Protein AF-0000000084337211 (afdb_homodimer)

Secondary structure (DSSP, 8-state):
--HHHHHTTTTGGGTT-HHHHHHHHHHHHHHHHHHTTGGGTTHHHHHHHHIIIIIIIS-EE--TT-EE-SS-EE-S-TTEEE-TT-EE-SS-EE-SS-EEEPPBPTTS-BPPPPEE-SS-EE-SS-EEESS-EE-SS-EE-TT-EE-S-B-SSEEEETTTTEEEE-SSS-GGG-/--HHHHHTTTTGGGTT-HHHHHHHHHHHHHHHHHHTT-THHHHHHHHHHHIIIIIIIS-EE--TT-EE-SS-EESS-TTEEE-TT-EE-SS-EE-TT-EEEPPBPTTS-BPPPPEE-SS-EE-SS-EEESS-EE-SS-EE-TT-EE-S-B-SSEEEEETTEEEEE-SSS-GGG-

pLDDT: mean 92.24, std 10.93, range [41.88, 98.88]

Radius of gyration: 21.22 Å; Cα contacts (8 Å, |Δi|>4): 874; chains: 2; bounding box: 49×66×52 Å

Foldseek 3Di:
DDPVCQLCQQVVLAPPPPPQNVLSSLLSVLLVCVVVVVLPPVNPVSQVVNCCCCCPVLVAADHSNAAEEGREAEESRHCHHEDRQEHYYYNEYDYHLEEWFWDADPVRHTAGTEYEEECEYAEANEYHYHDEYEYYCEYEYHNEYEDYYEDHQWYWDDVPTDTDHHPVDDVVVD/DDPVCQLCQQVVLAPPPPPQNVLSSLLSVLLVCVVVVPCPPVNPVSQVVNCCCCCPVLVAADHSNAAEEGREAEESRHCHHADRQEHYYYNEYDYHLEAWFWDQDPVRDTAGTEYEYECEYAEANEYHYHDEYEYYCEYEYHNEYEDYYEDHQWYWDDVPTDTDHHPVDDVVVD

InterPro domains:
  IPR005881 Serine O-acetyltransferase [PIRSF000441] (19-163)
  IPR011004 Trimeric LpxA-like superfamily [SSF51161] (29-161)
  IPR045304 Serine acetyltransferase, LbH domain [cd03354] (58-160)

Nearest PDB structures (foldseek):
  4n6b-assembly1_E  TM=8.113E-01  e=3.422E-10  Glycine max
  6wye-assembly1_E-4  TM=8.113E-01  e=4.978E-09  Neisseria gonorrhoeae
  6wye-assembly2_B-5  TM=8.104E-01  e=6.251E-09  Neisseria gonorrhoeae
  1ssq-assembly1_A  TM=8.164E-01  e=9.314E-09  Haemophilus influenzae
  8vr6-assembly1_A  TM=5.553E-01  e=2.684E-07  Psychrobacter cryohalolentis K5

Solvent-accessible surface area (backbone atoms only — not comparable to full-atom values): 16621 Å² total; per-residue (Å²): 127,55,70,69,55,54,36,49,46,32,44,74,70,26,66,95,34,66,67,38,37,52,49,49,34,52,39,35,49,36,25,55,28,56,70,64,62,63,18,74,70,70,27,49,62,53,44,50,50,45,45,49,48,38,36,63,43,45,32,26,40,68,50,45,70,37,48,66,38,56,34,45,28,52,45,92,26,23,55,19,39,44,43,58,71,30,36,37,33,34,47,25,35,45,27,25,41,19,40,39,25,54,34,79,41,95,86,70,46,68,45,55,38,27,38,38,36,34,42,26,41,40,31,38,46,21,36,38,42,15,72,22,44,36,35,38,45,21,39,35,39,57,51,14,34,36,69,59,69,37,64,57,45,18,32,29,41,23,68,70,42,42,76,39,73,41,80,80,54,65,64,84,76,103,129,55,70,69,57,54,36,49,46,31,44,74,72,27,65,95,34,66,69,41,37,53,51,49,34,53,39,35,49,36,25,54,30,58,70,61,62,66,21,62,73,73,30,46,61,52,45,50,50,45,46,48,49,38,34,40,61,52,29,25,36,69,47,42,71,36,49,66,38,56,35,46,28,52,48,93,30,43,36,19,39,44,41,58,71,29,38,37,33,32,47,25,36,44,26,27,39,18,40,38,25,55,32,80,39,86,86,71,46,66,46,53,37,27,38,36,35,34,43,26,41,42,31,37,44,21,35,38,43,15,73,23,42,37,33,38,45,22,39,35,38,60,51,13,29,37,70,57,70,36,63,57,44,17,31,29,41,41,50,68,41,43,76,40,72,41,82,88,52,64,69,85,76,104

Structure (mmCIF, N/CA/C/O backbone):
data_AF-0000000084337211-model_v1
#
loop_
_entity.id
_entity.type
_entity.pdbx_description
1 polymer 'Serine acetyltransferase'
#
loop_
_atom_site.group_PDB
_atom_site.id
_atom_site.type_symbol
_atom_site.label_atom_id
_atom_site.label_alt_id
_atom_site.label_comp_id
_atom_site.label_asym_id
_atom_site.label_entity_id
_atom_site.label_seq_id
_atom_site.pdbx_PDB_ins_code
_atom_site.Cartn_x
_atom_site.Cartn_y
_atom_site.Cartn_z
_atom_site.occupancy
_atom_site.B_iso_or_equiv
_atom_site.auth_seq_id
_atom_site.auth_comp_id
_atom_site.auth_asym_id
_atom_site.auth_atom_id
_atom_site.pdbx_PDB_model_num
ATOM 1 N N . MET A 1 1 ? -6.301 -32.094 2.93 1 77.56 1 MET A N 1
ATOM 2 C CA . MET A 1 1 ? -6.852 -30.891 3.527 1 77.56 1 MET A CA 1
ATOM 3 C C . MET A 1 1 ? -8.352 -30.781 3.252 1 77.56 1 MET A C 1
ATOM 5 O O . MET A 1 1 ? -8.789 -30.953 2.115 1 77.56 1 MET A O 1
ATOM 9 N N . ASN A 1 2 ? -9.109 -30.844 4.293 1 87.75 2 ASN A N 1
ATOM 10 C CA . ASN A 1 2 ? -10.555 -30.688 4.137 1 87.75 2 ASN A CA 1
ATOM 11 C C . ASN A 1 2 ? -10.914 -29.328 3.562 1 87.75 2 ASN A C 1
ATOM 13 O O . ASN A 1 2 ? -10.078 -28.422 3.52 1 87.75 2 ASN A O 1
ATOM 17 N N . PHE A 1 3 ? -12.047 -29.344 2.914 1 87.94 3 PHE A N 1
ATOM 18 C CA . PHE A 1 3 ? -12.516 -28.141 2.234 1 87.94 3 PHE A CA 1
ATOM 19 C C . PHE A 1 3 ? -12.438 -26.938 3.156 1 87.94 3 PHE A C 1
ATOM 21 O O . PHE A 1 3 ? -11.898 -25.891 2.777 1 87.94 3 PHE A O 1
ATOM 28 N N . PHE A 1 4 ? -12.992 -27.062 4.367 1 90.94 4 PHE A N 1
ATOM 29 C CA . PHE A 1 4 ? -13.047 -25.938 5.309 1 90.94 4 PHE A CA 1
ATOM 30 C C . PHE A 1 4 ? -11.641 -25.516 5.715 1 90.94 4 PHE A C 1
ATOM 32 O O . PHE A 1 4 ? -11.359 -24.312 5.824 1 90.94 4 PHE A O 1
ATOM 39 N N . GLU A 1 5 ? -10.781 -26.469 5.953 1 93.19 5 GLU A N 1
ATOM 40 C CA . GLU A 1 5 ? -9.391 -26.156 6.266 1 93.19 5 GLU A CA 1
ATOM 41 C C . GLU A 1 5 ? -8.711 -25.438 5.113 1 93.19 5 GLU A C 1
ATOM 43 O O . GLU A 1 5 ? -7.902 -24.531 5.332 1 93.19 5 GLU A O 1
ATOM 48 N N . PHE A 1 6 ? -9.102 -25.828 4.008 1 93.38 6 PHE A N 1
ATOM 49 C CA . PHE A 1 6 ? -8.5 -25.234 2.818 1 93.38 6 PHE A CA 1
ATOM 50 C C . PHE A 1 6 ? -8.922 -23.766 2.676 1 93.38 6 PHE A C 1
ATOM 52 O O . PHE A 1 6 ? -8.078 -22.891 2.459 1 93.38 6 PHE A O 1
ATOM 59 N N . ILE A 1 7 ? -10.172 -23.453 2.812 1 94.12 7 ILE A N 1
ATOM 60 C CA . ILE A 1 7 ? -10.664 -22.109 2.525 1 94.12 7 ILE A CA 1
ATOM 61 C C . ILE A 1 7 ? -10.281 -21.172 3.664 1 94.12 7 ILE A C 1
ATOM 63 O O . ILE A 1 7 ? -10.172 -19.953 3.463 1 94.12 7 ILE A O 1
ATOM 67 N N . PHE A 1 8 ? -9.977 -21.625 4.867 1 96.38 8 PHE A N 1
ATOM 68 C CA . PHE A 1 8 ? -9.664 -20.781 6.008 1 96.38 8 PHE A CA 1
ATOM 69 C C . PHE A 1 8 ? -8.172 -20.828 6.328 1 96.38 8 PHE A C 1
ATOM 71 O O . PHE A 1 8 ? -7.746 -20.359 7.383 1 96.38 8 PHE A O 1
ATOM 78 N N . GLN A 1 9 ? -7.449 -21.312 5.449 1 97.19 9 GLN A N 1
ATOM 79 C CA . GLN A 1 9 ? -6.039 -21.578 5.711 1 97.19 9 GLN A CA 1
ATOM 80 C C . GLN A 1 9 ? -5.266 -20.281 5.93 1 97.19 9 GLN A C 1
ATOM 82 O O . GLN A 1 9 ? -4.172 -20.297 6.496 1 97.19 9 GLN A O 1
ATOM 87 N N . ASP A 1 10 ? -5.773 -19.156 5.488 1 97.88 10 ASP A N 1
ATOM 88 C CA . ASP A 1 10 ? -5.082 -17.891 5.625 1 97.88 10 ASP A CA 1
ATOM 89 C C . ASP A 1 10 ? -5.688 -17.047 6.75 1 97.88 10 ASP A C 1
ATOM 91 O O . ASP A 1 10 ? -5.234 -15.938 7.02 1 97.88 10 ASP A O 1
ATOM 95 N N . TRP A 1 11 ? -6.648 -17.484 7.492 1 97 11 TRP A N 1
ATOM 96 C CA . TRP A 1 11 ? -7.48 -16.734 8.422 1 97 11 TRP A CA 1
ATOM 97 C C . TRP A 1 11 ? -6.668 -16.266 9.625 1 97 11 TRP A C 1
ATOM 99 O O . TRP A 1 11 ? -6.73 -15.094 10.008 1 97 11 TRP A O 1
ATOM 109 N N . HIS A 1 12 ? -5.883 -17.141 10.133 1 96.81 12 HIS A N 1
ATOM 110 C CA . HIS A 1 12 ? -5.191 -16.844 11.391 1 96.81 12 HIS A CA 1
ATOM 111 C C . HIS A 1 12 ? -4.098 -15.805 11.188 1 96.81 12 HIS A C 1
ATOM 113 O O . HIS A 1 12 ? -3.902 -14.93 12.039 1 96.81 12 HIS A O 1
ATOM 119 N N . VAL A 1 13 ? -3.434 -15.828 10.086 1 96.25 13 VAL A N 1
ATOM 120 C CA . VAL A 1 13 ? -2.305 -14.938 9.852 1 96.25 13 VAL A CA 1
ATOM 121 C C . VAL A 1 13 ? -2.811 -13.539 9.523 1 96.25 13 VAL A C 1
ATOM 123 O O . VAL A 1 13 ? -2.043 -12.57 9.539 1 96.25 13 VAL A O 1
ATOM 126 N N . ASN A 1 14 ? -4.07 -13.367 9.227 1 97.19 14 ASN A N 1
ATOM 127 C CA . ASN A 1 14 ? -4.664 -12.07 8.914 1 97.19 14 ASN A CA 1
ATOM 128 C C . ASN A 1 14 ? -5.562 -11.578 10.039 1 97.19 14 ASN A C 1
ATOM 130 O O . ASN A 1 14 ? -6.516 -10.828 9.797 1 97.19 14 ASN A O 1
ATOM 134 N N . LYS A 1 15 ? -5.27 -11.984 11.188 1 95.06 15 LYS A N 1
ATOM 135 C CA . LYS A 1 15 ? -6.039 -11.531 12.344 1 95.06 15 LYS A CA 1
ATOM 136 C C . LYS A 1 15 ? -6.027 -10.008 12.445 1 95.06 15 LYS A C 1
ATOM 138 O O . LYS A 1 15 ? -4.973 -9.383 12.312 1 95.06 15 LYS A O 1
ATOM 143 N N . GLY A 1 16 ? -7.25 -9.414 12.672 1 92.12 16 GLY A N 1
ATOM 144 C CA . GLY A 1 16 ? -7.375 -7.969 12.789 1 92.12 16 GLY A CA 1
ATOM 145 C C . GLY A 1 16 ? -7.535 -7.27 11.453 1 92.12 16 GLY A C 1
ATOM 146 O O . GLY A 1 16 ? -7.664 -6.047 11.398 1 92.12 16 GLY A O 1
ATOM 147 N N . ASN A 1 17 ? -7.434 -7.945 10.453 1 92.75 17 ASN A N 1
ATOM 148 C CA . ASN A 1 17 ? -7.562 -7.453 9.086 1 92.75 17 ASN A CA 1
ATOM 149 C C . ASN A 1 17 ? -8.789 -8.031 8.391 1 92.75 17 ASN A C 1
ATOM 151 O O . ASN A 1 17 ? -8.68 -9.008 7.637 1 92.75 17 ASN A O 1
ATOM 155 N N . ALA A 1 18 ? -9.93 -7.426 8.602 1 92 18 ALA A N 1
ATOM 156 C CA . ALA A 1 18 ? -11.195 -7.953 8.094 1 92 18 ALA A CA 1
ATOM 157 C C . ALA A 1 18 ? -11.203 -7.98 6.566 1 92 18 ALA A C 1
ATOM 159 O O . ALA A 1 18 ? -11.641 -8.961 5.957 1 92 18 ALA A O 1
ATOM 160 N N . LYS A 1 19 ? -10.766 -6.93 6.008 1 92.75 19 LYS A N 1
ATOM 161 C CA . LYS A 1 19 ? -10.742 -6.859 4.551 1 92.75 19 LYS A CA 1
ATOM 162 C C . LYS A 1 19 ? -9.883 -7.973 3.959 1 92.75 19 LYS A C 1
ATOM 164 O O . LYS A 1 19 ? -10.305 -8.656 3.025 1 92.75 19 LYS A O 1
ATOM 169 N N . GLY A 1 20 ? -8.594 -8.148 4.445 1 95.12 20 GLY A N 1
ATOM 170 C CA . GLY A 1 20 ? -7.711 -9.211 3.984 1 95.12 20 GLY A CA 1
ATOM 171 C C . GLY A 1 20 ? -8.312 -10.594 4.145 1 95.12 20 GLY A C 1
ATOM 172 O O . GLY A 1 20 ? -8.172 -11.445 3.258 1 95.12 20 GLY A O 1
ATOM 173 N N . ARG A 1 21 ? -9 -10.828 5.234 1 96.12 21 ARG A N 1
ATOM 174 C CA . ARG A 1 21 ? -9.641 -12.117 5.488 1 96.12 21 ARG A CA 1
ATOM 175 C C . ARG A 1 21 ? -10.719 -12.406 4.453 1 96.12 21 ARG A C 1
ATOM 177 O O . ARG A 1 21 ? -10.805 -13.516 3.926 1 96.12 21 ARG A O 1
ATOM 184 N N . ILE A 1 22 ? -11.523 -11.422 4.191 1 95.88 22 ILE A N 1
ATOM 185 C CA . ILE A 1 22 ? -12.633 -11.578 3.262 1 95.88 22 ILE A CA 1
ATOM 186 C C . ILE A 1 22 ? -12.094 -11.859 1.859 1 95.88 22 ILE A C 1
ATOM 188 O O . ILE A 1 22 ? -12.539 -12.797 1.192 1 95.88 22 ILE A O 1
ATOM 192 N N . ILE A 1 23 ? -11.133 -11.094 1.427 1 96.56 23 ILE A N 1
ATOM 193 C CA . ILE A 1 23 ? -10.555 -11.242 0.095 1 96.56 23 ILE A CA 1
ATOM 194 C C . ILE A 1 23 ? -9.953 -12.633 -0.056 1 96.56 23 ILE A C 1
ATOM 196 O O . ILE A 1 23 ? -10.195 -13.32 -1.052 1 96.56 23 ILE A O 1
ATOM 200 N N . LEU A 1 24 ? -9.203 -13.078 0.935 1 98 24 LEU A N 1
ATOM 201 C CA . LEU A 1 24 ? -8.477 -14.336 0.806 1 98 24 LEU A CA 1
ATOM 202 C C . LEU A 1 24 ? -9.414 -15.523 0.958 1 98 24 LEU A C 1
ATOM 204 O O . LEU A 1 24 ? -9.188 -16.578 0.366 1 98 24 LEU A O 1
ATOM 208 N N . LEU A 1 25 ? -10.5 -15.344 1.738 1 96.62 25 LEU A N 1
ATOM 209 C CA . LEU A 1 25 ? -11.523 -16.375 1.807 1 96.62 25 LEU A CA 1
ATOM 210 C C . LEU A 1 25 ? -12.172 -16.594 0.441 1 96.62 25 LEU A C 1
ATOM 212 O O . LEU A 1 25 ? -12.312 -17.734 -0.008 1 96.62 25 LEU A O 1
ATOM 216 N N . PHE A 1 26 ? -12.523 -15.516 -0.186 1 95.56 26 PHE A N 1
ATOM 217 C CA . PHE A 1 26 ? -13.141 -15.602 -1.504 1 95.56 26 PHE A CA 1
ATOM 218 C C . PHE A 1 26 ? -12.156 -16.141 -2.531 1 95.56 26 PHE A C 1
ATOM 220 O O . PHE A 1 26 ? -12.531 -16.906 -3.424 1 95.56 26 PHE A O 1
ATOM 227 N N . PHE A 1 27 ? -10.93 -15.812 -2.426 1 96.44 27 PHE A N 1
ATOM 228 C CA . PHE A 1 27 ? -9.898 -16.312 -3.328 1 96.44 27 PHE A CA 1
ATOM 229 C C . PHE A 1 27 ? -9.758 -17.828 -3.199 1 96.44 27 PHE A C 1
ATOM 231 O O . PHE A 1 27 ? -9.766 -18.547 -4.203 1 96.44 27 PHE A O 1
ATOM 238 N N . ARG A 1 28 ? -9.609 -18.297 -1.985 1 96.12 28 ARG A N 1
ATOM 239 C CA . ARG A 1 28 ? -9.391 -19.719 -1.771 1 96.12 28 ARG A CA 1
ATOM 240 C C . ARG A 1 28 ? -10.586 -20.531 -2.244 1 96.12 28 ARG A C 1
ATOM 242 O O . ARG A 1 28 ? -10.43 -21.641 -2.758 1 96.12 28 ARG A O 1
ATOM 249 N N . MET A 1 29 ? -11.781 -20.031 -2.02 1 93.06 29 MET A N 1
ATOM 250 C CA . MET A 1 29 ? -12.977 -20.703 -2.525 1 93.06 29 MET A CA 1
ATOM 251 C C . MET A 1 29 ? -12.945 -20.797 -4.047 1 93.06 29 MET A C 1
ATOM 253 O O . MET A 1 29 ? -13.211 -21.859 -4.617 1 93.06 29 MET A O 1
ATOM 257 N N . ALA A 1 30 ? -12.594 -19.719 -4.66 1 92.06 30 ALA A N 1
ATOM 258 C CA . ALA A 1 30 ? -12.516 -19.688 -6.117 1 92.06 30 ALA A CA 1
ATOM 259 C C . ALA A 1 30 ? -11.406 -20.609 -6.621 1 92.06 30 ALA A C 1
ATOM 261 O O . ALA A 1 30 ? -11.57 -21.297 -7.633 1 92.06 30 ALA A O 1
ATOM 262 N N . ASN A 1 31 ? -10.297 -20.547 -5.938 1 92.12 31 ASN A N 1
ATOM 263 C CA . ASN A 1 31 ? -9.156 -21.375 -6.285 1 92.12 31 ASN A CA 1
ATOM 264 C C . ASN A 1 31 ? -9.5 -22.859 -6.172 1 92.12 31 ASN A C 1
ATOM 266 O O . ASN A 1 31 ? -9.102 -23.656 -7.023 1 92.12 31 ASN A O 1
ATOM 270 N N . PHE A 1 32 ? -10.148 -23.203 -5.129 1 89.69 32 PHE A N 1
ATOM 271 C CA . PHE A 1 32 ? -10.594 -24.578 -4.914 1 89.69 32 PHE A CA 1
ATOM 272 C C . PHE A 1 32 ? -11.453 -25.062 -6.074 1 89.69 32 PHE A C 1
ATOM 274 O O . PHE A 1 32 ? -11.266 -26.172 -6.586 1 89.69 32 PHE A O 1
ATOM 281 N N . CYS A 1 33 ? -12.391 -2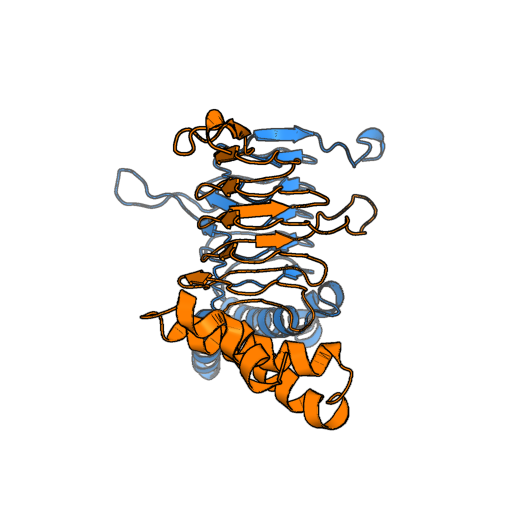4.25 -6.508 1 85.5 33 CYS A N 1
ATOM 282 C CA . CYS A 1 33 ? -13.32 -24.594 -7.578 1 85.5 33 CYS A CA 1
ATOM 283 C C . CYS A 1 33 ? -12.594 -24.703 -8.914 1 85.5 33 CYS A C 1
ATOM 285 O O . CYS A 1 33 ? -12.859 -25.625 -9.695 1 85.5 33 CYS A O 1
ATOM 287 N N . SER A 1 34 ? -11.703 -23.766 -9.125 1 84.25 34 SER A N 1
ATOM 288 C CA . SER A 1 34 ? -11.039 -23.672 -10.422 1 84.25 34 SER A CA 1
ATOM 289 C C . SER A 1 34 ? -10.039 -24.812 -10.609 1 84.25 34 SER A C 1
ATOM 291 O O . SER A 1 34 ? -9.906 -25.344 -11.711 1 84.25 34 SER A O 1
ATOM 293 N N . THR A 1 35 ? -9.43 -25.125 -9.539 1 79.44 35 THR A N 1
ATOM 294 C CA . THR A 1 35 ? -8.359 -26.094 -9.664 1 79.44 35 THR A CA 1
ATOM 295 C C . THR A 1 35 ? -8.922 -27.516 -9.672 1 79.44 35 THR A C 1
ATOM 297 O O . THR A 1 35 ? -8.289 -28.438 -10.203 1 79.44 35 THR A O 1
ATOM 300 N N . ARG A 1 36 ? -10 -27.766 -9.141 1 75.69 36 ARG A N 1
ATOM 301 C CA . ARG A 1 36 ? -10.578 -29.094 -9.062 1 75.69 36 ARG A CA 1
ATOM 302 C C . ARG A 1 36 ? -11.68 -29.281 -10.094 1 75.69 36 ARG A C 1
ATOM 304 O O . ARG A 1 36 ? -12.375 -30.297 -10.102 1 75.69 36 ARG A O 1
ATOM 311 N N . LYS A 1 37 ? -11.844 -28.422 -11.016 1 67.12 37 LYS A N 1
ATOM 312 C CA . LYS A 1 37 ? -12.773 -28.453 -12.141 1 67.12 37 LYS A CA 1
ATOM 313 C C . LYS A 1 37 ? -14.203 -28.672 -11.664 1 67.12 37 LYS A C 1
ATOM 315 O O . LYS A 1 37 ? -14.984 -29.375 -12.32 1 67.12 37 LYS A O 1
ATOM 320 N N . ILE A 1 38 ? -14.422 -28.562 -10.344 1 62.84 38 ILE A N 1
ATOM 321 C CA . ILE A 1 38 ? -15.797 -28.594 -9.867 1 62.84 38 ILE A CA 1
ATOM 322 C C . ILE A 1 38 ? -16.594 -27.469 -10.547 1 62.84 38 ILE A C 1
ATOM 324 O O . ILE A 1 38 ? -17.828 -27.516 -10.562 1 62.84 38 ILE A O 1
ATOM 328 N N . TYR A 1 39 ? -15.992 -26.484 -11.047 1 56.69 39 TYR A N 1
ATOM 329 C CA . TYR A 1 39 ? -16.359 -25.172 -11.57 1 56.69 39 TYR A CA 1
ATOM 330 C C . TYR A 1 39 ? -17.375 -25.297 -12.695 1 56.69 39 TYR A C 1
ATOM 332 O O . TYR A 1 39 ? -17.969 -24.297 -13.109 1 56.69 39 TYR A O 1
ATOM 340 N N . TYR A 1 40 ? -17.25 -26.438 -13.352 1 56.12 40 TYR A N 1
ATOM 341 C CA . TYR A 1 40 ? -18 -26.266 -14.586 1 56.12 40 TYR A CA 1
ATOM 342 C C . TYR A 1 40 ? -19.422 -25.781 -14.305 1 56.12 40 TYR A C 1
ATOM 344 O O . TYR A 1 40 ? -19.938 -24.906 -15 1 56.12 40 TYR A O 1
ATOM 352 N N . TYR A 1 41 ? -20.016 -26.281 -13.352 1 57.53 41 TYR A N 1
ATOM 353 C CA . TYR A 1 41 ? -21.406 -25.844 -13.367 1 57.53 41 TYR A CA 1
ATOM 354 C C . TYR A 1 41 ? -21.641 -24.719 -12.367 1 57.53 41 TYR A C 1
ATOM 356 O O . TYR A 1 41 ? -22.141 -23.641 -12.734 1 57.53 41 TYR A O 1
ATOM 364 N N . LEU A 1 42 ? -21.453 -24.891 -11.117 1 61.78 42 LEU A N 1
ATOM 365 C CA . LEU A 1 42 ? -21.75 -23.953 -10.055 1 61.78 42 LEU A CA 1
ATOM 366 C C . LEU A 1 42 ? -20.625 -22.938 -9.875 1 61.78 42 LEU A C 1
ATOM 368 O O . LEU A 1 42 ? -20.859 -21.797 -9.508 1 61.78 42 LEU A O 1
ATOM 372 N N . GLY A 1 43 ? -19.531 -23.375 -10.68 1 70.88 43 GLY A N 1
ATOM 373 C CA . GLY A 1 43 ? -18.297 -22.656 -10.43 1 70.88 43 GLY A CA 1
ATOM 374 C C . GLY A 1 43 ? -18.172 -21.375 -11.242 1 70.88 43 GLY A C 1
ATOM 375 O O . GLY A 1 43 ? -17.594 -20.391 -10.773 1 70.88 43 GLY A O 1
ATOM 376 N N . PHE A 1 44 ? -19.016 -21.344 -12.188 1 80.94 44 PHE A N 1
ATOM 377 C CA . PHE A 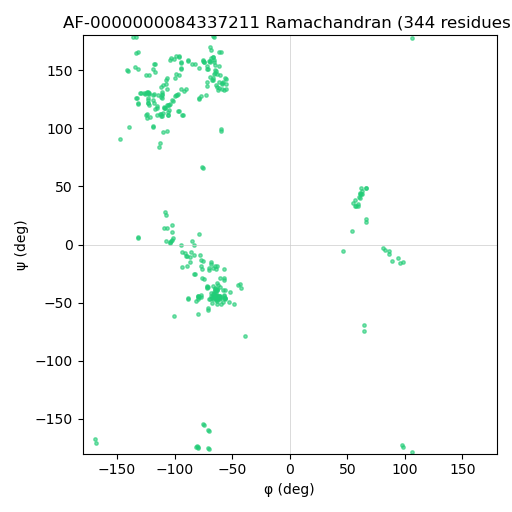1 44 ? -18.844 -20.203 -13.07 1 80.94 44 PHE A CA 1
ATOM 378 C C . PHE A 1 44 ? -19.438 -18.938 -12.438 1 80.94 44 PHE A C 1
ATOM 380 O O . PHE A 1 44 ? -18.828 -17.875 -12.477 1 80.94 44 PHE A O 1
ATOM 387 N N . ILE A 1 45 ? -20.594 -19.094 -11.906 1 85.19 45 ILE A N 1
ATOM 388 C CA . ILE A 1 45 ? -21.266 -17.953 -11.281 1 85.19 45 ILE A CA 1
ATOM 389 C C . ILE A 1 45 ? -20.406 -17.422 -10.141 1 85.19 45 ILE A C 1
ATOM 391 O O . ILE A 1 45 ? -20.25 -16.203 -9.984 1 85.19 45 ILE A O 1
ATOM 395 N N . TYR A 1 46 ? -19.891 -18.312 -9.359 1 88.12 46 TYR A N 1
ATOM 396 C CA . TYR A 1 46 ? -19.062 -17.891 -8.234 1 88.12 46 TYR A CA 1
ATOM 397 C C . TYR A 1 46 ? -17.797 -17.219 -8.727 1 88.12 46 TYR A C 1
ATOM 399 O O . TYR A 1 46 ? -17.328 -16.234 -8.133 1 88.12 46 TYR A O 1
ATOM 407 N N . LEU A 1 47 ? -17.297 -17.781 -9.75 1 87.19 47 LEU A N 1
ATOM 408 C CA . LEU A 1 47 ? -16.078 -17.188 -10.289 1 87.19 47 LEU A CA 1
ATOM 409 C C . LEU A 1 47 ? -16.344 -15.789 -10.828 1 87.19 47 LEU A C 1
ATOM 411 O O . LEU A 1 47 ? -15.508 -14.898 -10.688 1 87.19 47 LEU A O 1
ATOM 415 N N . LEU A 1 48 ? -17.453 -15.633 -11.414 1 87.56 48 LEU A N 1
ATOM 416 C CA . LEU A 1 48 ? -17.859 -14.297 -11.844 1 87.56 48 LEU A CA 1
ATOM 417 C C . LEU A 1 48 ? -18.047 -13.375 -10.648 1 87.56 48 LEU A C 1
ATOM 419 O O . LEU A 1 48 ? -17.594 -12.227 -10.672 1 87.56 48 LEU A O 1
ATOM 423 N N . PHE A 1 49 ? -18.719 -13.859 -9.672 1 91.38 49 PHE A N 1
ATOM 424 C CA . PHE A 1 49 ? -18.906 -13.117 -8.43 1 91.38 49 PHE A CA 1
ATOM 425 C C . PHE A 1 49 ? -17.562 -12.727 -7.828 1 91.38 49 PHE A C 1
ATOM 427 O O . PHE A 1 49 ? -17.375 -11.586 -7.402 1 91.38 49 PHE A O 1
ATOM 434 N N . TYR A 1 50 ? -16.672 -13.656 -7.781 1 91.69 50 TYR A N 1
ATOM 435 C CA . TYR A 1 50 ? -15.328 -13.406 -7.258 1 91.69 50 TYR A CA 1
ATOM 436 C C . TYR A 1 50 ? -14.648 -12.281 -8.031 1 91.69 50 TYR A C 1
ATOM 438 O O . TYR A 1 50 ? -14.062 -11.375 -7.43 1 91.69 50 TYR A O 1
ATOM 446 N N . LYS A 1 51 ? -14.781 -12.305 -9.266 1 90.94 51 LYS A N 1
ATOM 447 C CA . LYS A 1 51 ? -14.141 -11.297 -10.109 1 90.94 51 LYS A CA 1
ATOM 448 C C . LYS A 1 51 ? -14.719 -9.914 -9.844 1 90.94 51 LYS A C 1
ATOM 450 O O . LYS A 1 51 ? -13.977 -8.945 -9.656 1 90.94 51 LYS A O 1
ATOM 455 N N . ILE A 1 52 ? -15.93 -9.742 -9.758 1 91.69 52 ILE A N 1
ATOM 456 C CA . ILE A 1 52 ? -16.594 -8.461 -9.547 1 91.69 52 ILE A CA 1
ATOM 457 C C . ILE A 1 52 ? -16.25 -7.922 -8.164 1 91.69 52 ILE A C 1
ATOM 459 O O . ILE A 1 52 ? -15.867 -6.758 -8.016 1 91.69 52 ILE A O 1
ATOM 463 N N . LEU A 1 53 ? -16.328 -8.703 -7.18 1 91.81 53 LEU A N 1
ATOM 464 C CA . LEU A 1 53 ? -16.141 -8.266 -5.801 1 91.81 53 LEU A CA 1
ATOM 465 C C . LEU A 1 53 ? -14.672 -7.934 -5.531 1 91.81 53 LEU A C 1
ATOM 467 O O . LEU A 1 53 ? -14.344 -6.824 -5.098 1 91.81 53 LEU A O 1
ATOM 471 N N . VAL A 1 54 ? -13.789 -8.914 -5.777 1 90.56 54 VAL A N 1
ATOM 472 C CA . VAL A 1 54 ? -12.398 -8.781 -5.367 1 90.56 54 VAL A CA 1
ATOM 473 C C . VAL A 1 54 ? -11.656 -7.859 -6.336 1 90.56 54 VAL A C 1
ATOM 475 O O . VAL A 1 54 ? -10.961 -6.938 -5.91 1 90.56 54 VAL A O 1
ATOM 478 N N . GLU A 1 55 ? -11.852 -8.055 -7.602 1 89.12 55 GLU A N 1
ATOM 479 C CA . GLU A 1 55 ? -11.094 -7.281 -8.578 1 89.12 55 GLU A CA 1
ATOM 480 C C . GLU A 1 55 ? -11.688 -5.891 -8.766 1 89.12 55 GLU A C 1
ATOM 482 O O . GLU A 1 55 ? -10.961 -4.891 -8.742 1 89.12 55 GLU A O 1
ATOM 487 N N . TRP A 1 56 ? -13 -5.809 -8.875 1 89.12 56 TRP A N 1
ATOM 488 C CA . TRP A 1 56 ? -13.594 -4.52 -9.211 1 89.12 56 TRP A CA 1
ATOM 489 C C . TRP A 1 56 ? -13.883 -3.703 -7.957 1 89.12 56 TRP A C 1
ATOM 491 O O . TRP A 1 56 ? -13.586 -2.51 -7.902 1 89.12 56 TRP A O 1
ATOM 501 N N . PHE A 1 57 ? -14.461 -4.281 -6.977 1 90.38 57 PHE A N 1
ATOM 502 C CA . PHE A 1 57 ? -14.859 -3.539 -5.785 1 90.38 57 PHE A CA 1
ATOM 503 C C . PHE A 1 57 ? -13.664 -3.307 -4.867 1 90.38 57 PHE A C 1
ATOM 505 O O . PHE A 1 57 ? -13.438 -2.188 -4.406 1 90.38 57 PHE A O 1
ATOM 512 N N . PHE A 1 58 ? -12.852 -4.367 -4.645 1 92.88 58 PHE A N 1
ATOM 513 C CA . PHE A 1 58 ? -11.734 -4.238 -3.721 1 92.88 58 PHE A CA 1
ATOM 514 C C . PHE A 1 58 ? -10.469 -3.801 -4.457 1 92.88 58 PHE A C 1
ATOM 516 O O . PHE A 1 58 ? -9.445 -3.539 -3.83 1 92.88 58 PHE A O 1
ATOM 523 N N . SER A 1 59 ? -10.516 -3.754 -5.742 1 94.38 59 SER A N 1
ATOM 524 C CA . SER A 1 59 ? -9.406 -3.318 -6.582 1 94.38 59 SER A CA 1
ATOM 525 C C . SER A 1 59 ? -8.156 -4.148 -6.312 1 94.38 59 SER A C 1
ATOM 527 O O . SER A 1 59 ? -7.059 -3.6 -6.184 1 94.38 59 SER A O 1
ATOM 529 N N . THR A 1 60 ? -8.312 -5.41 -6.098 1 96.12 60 THR A N 1
ATOM 530 C CA . THR A 1 60 ? -7.266 -6.406 -5.883 1 96.12 60 THR A CA 1
ATOM 531 C C . THR A 1 60 ? -7.363 -7.523 -6.918 1 96.12 60 THR A C 1
ATOM 533 O O . THR A 1 60 ? -8.391 -8.203 -7.016 1 96.12 60 THR A O 1
ATOM 536 N N . GLU A 1 61 ? -6.32 -7.711 -7.707 1 96.75 61 GLU A N 1
ATOM 537 C CA . GLU A 1 61 ? -6.379 -8.695 -8.781 1 96.75 61 GLU A CA 1
ATOM 538 C C . GLU A 1 61 ? -5.484 -9.891 -8.484 1 96.75 61 GLU A C 1
ATOM 540 O O . GLU A 1 61 ? -4.293 -9.883 -8.805 1 96.75 61 GLU A O 1
ATOM 545 N N . ILE A 1 62 ? -6.09 -10.93 -7.953 1 97.12 62 ILE A N 1
ATOM 546 C CA . ILE A 1 62 ? -5.508 -12.25 -7.754 1 97.12 62 ILE A CA 1
ATOM 547 C C . ILE A 1 62 ? -6.289 -13.289 -8.555 1 97.12 62 ILE A C 1
ATOM 549 O O . ILE A 1 62 ? -7.375 -13.711 -8.148 1 97.12 62 ILE A O 1
ATOM 553 N N . PRO A 1 63 ? -5.719 -13.703 -9.711 1 95.31 63 PRO A N 1
ATOM 554 C CA . PRO A 1 63 ? -6.453 -14.695 -10.5 1 95.31 63 PRO A CA 1
ATOM 555 C C . PRO A 1 63 ? -6.797 -15.953 -9.703 1 95.31 63 PRO A C 1
ATOM 557 O O . PRO A 1 63 ? -5.988 -16.406 -8.891 1 95.31 63 PRO A O 1
ATOM 560 N N . TRP A 1 64 ? -7.973 -16.516 -9.945 1 91.88 64 TRP A N 1
ATOM 561 C CA . TRP A 1 64 ? -8.484 -17.609 -9.133 1 91.88 64 TRP A CA 1
ATOM 562 C C . TRP A 1 64 ? -7.656 -18.875 -9.344 1 91.88 64 TRP A C 1
ATOM 564 O O . TRP A 1 64 ? -7.711 -19.797 -8.531 1 91.88 64 TRP A O 1
ATOM 574 N N . ASN A 1 65 ? -6.867 -18.938 -10.359 1 92.38 65 ASN A N 1
ATOM 575 C CA . ASN A 1 65 ? -6.137 -20.156 -10.648 1 92.38 65 ASN A CA 1
ATOM 576 C C . ASN A 1 65 ? -4.652 -20.016 -10.328 1 92.38 65 ASN A C 1
ATOM 578 O O . ASN A 1 65 ? -3.859 -20.906 -10.625 1 92.38 65 ASN A O 1
ATOM 582 N N . VAL A 1 66 ? -4.25 -18.875 -9.797 1 95.81 66 VAL A N 1
ATOM 583 C CA . VAL A 1 66 ? -2.85 -18.688 -9.422 1 95.81 66 VAL A CA 1
ATOM 584 C C . VAL A 1 66 ? -2.482 -19.641 -8.289 1 95.81 66 VAL A C 1
ATOM 586 O O . VAL A 1 66 ? -3.322 -19.969 -7.449 1 95.81 66 VAL A O 1
ATOM 589 N N . LYS A 1 67 ? -1.218 -20.125 -8.234 1 97.19 67 LYS A N 1
ATOM 590 C CA . LYS A 1 67 ? -0.742 -21.031 -7.207 1 97.19 67 LYS A CA 1
ATOM 591 C C . LYS A 1 67 ? -0.105 -20.281 -6.047 1 97.19 67 LYS A C 1
ATOM 593 O O . LYS A 1 67 ? 0.97 -19.688 -6.195 1 97.19 67 LYS A O 1
ATOM 598 N N . ILE A 1 68 ? -0.777 -20.312 -4.875 1 98.06 68 ILE A N 1
ATOM 599 C CA . ILE A 1 68 ? -0.278 -19.625 -3.688 1 98.06 68 ILE A CA 1
ATOM 600 C C . ILE A 1 68 ? -0.365 -20.562 -2.48 1 98.06 68 ILE A C 1
ATOM 602 O O . ILE A 1 68 ? -1.431 -21.109 -2.186 1 98.06 68 ILE A O 1
ATOM 606 N N . GLY A 1 69 ? 0.764 -20.75 -1.776 1 98.38 69 GLY A N 1
ATOM 607 C CA . GLY A 1 69 ? 0.829 -21.594 -0.602 1 98.38 69 GLY A CA 1
ATOM 608 C C . GLY A 1 69 ? 0.009 -21.078 0.562 1 98.38 69 GLY A C 1
ATOM 609 O O . GLY A 1 69 ? -0.591 -20 0.474 1 98.38 69 GLY A O 1
ATOM 610 N N . LYS A 1 70 ? 0.013 -21.844 1.687 1 98.12 70 LYS A N 1
ATOM 611 C CA . LYS A 1 70 ? -0.814 -21.531 2.85 1 98.12 70 LYS A CA 1
ATOM 612 C C . LYS A 1 70 ? -0.242 -20.359 3.637 1 98.12 70 LYS A C 1
ATOM 614 O O . LYS A 1 70 ? 0.941 -20.031 3.508 1 98.12 70 LYS A O 1
ATOM 619 N N . ASN A 1 71 ? -1.113 -19.734 4.414 1 98.5 71 ASN A N 1
ATOM 620 C CA . ASN A 1 71 ? -0.729 -18.656 5.332 1 98.5 71 ASN A CA 1
ATOM 621 C C . ASN A 1 71 ? -0.248 -17.422 4.574 1 98.5 71 ASN A C 1
ATOM 623 O O . ASN A 1 71 ? 0.81 -16.875 4.887 1 98.5 71 ASN A O 1
ATOM 627 N N . LEU A 1 72 ? -1.055 -17.062 3.607 1 98.62 72 LEU A N 1
ATOM 628 C CA . LEU A 1 72 ? -0.845 -15.797 2.908 1 98.62 72 LEU A CA 1
ATOM 629 C C . LEU A 1 72 ? -1.376 -14.625 3.73 1 98.62 72 LEU A C 1
ATOM 631 O O . LEU A 1 72 ? -2.529 -14.641 4.164 1 98.62 72 LEU A O 1
ATOM 635 N N . SER A 1 73 ? -0.523 -13.664 3.973 1 98.06 73 SER A N 1
ATOM 636 C CA . SER A 1 73 ? -0.929 -12.398 4.578 1 98.06 73 SER A CA 1
ATOM 637 C C . SER A 1 73 ? -1.147 -11.328 3.521 1 98.06 73 SER A C 1
ATOM 639 O O . SER A 1 73 ? -0.308 -11.133 2.639 1 98.06 73 SER A O 1
ATOM 641 N N . LEU A 1 74 ? -2.285 -10.656 3.57 1 98 74 LEU A N 1
ATOM 642 C CA . LEU A 1 74 ? -2.615 -9.594 2.623 1 98 74 LEU A CA 1
ATOM 643 C C . LEU A 1 74 ? -2.955 -8.297 3.352 1 98 74 LEU A C 1
ATOM 645 O O . LEU A 1 74 ? -4 -8.203 3.998 1 98 74 LEU A O 1
ATOM 649 N N . PHE A 1 75 ? -2.072 -7.297 3.203 1 95.88 75 PHE A N 1
ATOM 650 C CA . PHE A 1 75 ? -2.328 -5.984 3.793 1 95.88 75 PHE A CA 1
ATOM 651 C C . PHE A 1 75 ? -2.824 -5.004 2.736 1 95.88 75 PHE A C 1
ATOM 653 O O . PHE A 1 75 ? -2.195 -4.84 1.69 1 95.88 75 PHE A O 1
ATOM 660 N N . HIS A 1 76 ? -4.062 -4.34 2.918 1 94.06 76 HIS A N 1
ATOM 661 C CA . HIS A 1 76 ? -4.688 -3.342 2.059 1 94.06 76 HIS A CA 1
ATOM 662 C C . HIS A 1 76 ? -5.039 -3.932 0.696 1 94.06 76 HIS A C 1
ATOM 664 O O . HIS A 1 76 ? -6.125 -4.48 0.516 1 94.06 76 HIS A O 1
ATOM 670 N N . GLY A 1 77 ? -4.219 -4.16 -0.139 1 93.88 77 GLY A N 1
ATOM 671 C CA . GLY A 1 77 ? -4.379 -4.98 -1.329 1 93.88 77 GLY A CA 1
ATOM 672 C C . GLY A 1 77 ? -4.766 -4.184 -2.557 1 93.88 77 GLY A C 1
ATOM 673 O O . GLY A 1 77 ? -4.773 -4.711 -3.672 1 93.88 77 GLY A O 1
ATOM 674 N N . GLN A 1 78 ? -5.152 -2.877 -2.352 1 95.81 78 GLN A N 1
ATOM 675 C CA . GLN A 1 78 ? -5.574 -2.094 -3.508 1 95.81 78 GLN A CA 1
ATOM 676 C C . GLN A 1 78 ? -4.445 -1.967 -4.527 1 95.81 78 GLN A C 1
ATOM 678 O O . GLN A 1 78 ? -3.295 -1.728 -4.16 1 95.81 78 GLN A O 1
ATOM 683 N N . ALA A 1 79 ? -4.84 -2.174 -5.77 1 96.44 79 ALA A N 1
ATOM 684 C CA . ALA A 1 79 ? -3.926 -2.07 -6.906 1 96.44 79 ALA A CA 1
ATOM 685 C C . ALA A 1 79 ? -2.865 -3.166 -6.855 1 96.44 79 ALA A C 1
ATOM 687 O O . ALA A 1 79 ? -1.772 -3.008 -7.406 1 96.44 79 ALA A O 1
ATOM 688 N N . LEU A 1 80 ? -3.104 -4.199 -6.188 1 98.06 80 LEU A N 1
ATOM 689 C CA . LEU A 1 80 ? -2.314 -5.418 -6.309 1 98.06 80 LEU A CA 1
ATOM 690 C C . LEU A 1 80 ? -2.686 -6.18 -7.574 1 98.06 80 LEU A C 1
ATOM 692 O O . LEU A 1 80 ? -3.865 -6.414 -7.84 1 98.06 80 LEU A O 1
ATOM 696 N N . VAL A 1 81 ? -1.673 -6.52 -8.398 1 98 81 VAL A N 1
ATOM 697 C CA . VAL A 1 81 ? -1.909 -7.246 -9.641 1 98 81 VAL A CA 1
ATOM 698 C C . VAL A 1 81 ? -0.943 -8.422 -9.742 1 98 81 VAL A C 1
ATOM 700 O O . VAL A 1 81 ? 0.275 -8.242 -9.68 1 98 81 VAL A O 1
ATOM 703 N N . ILE A 1 82 ? -1.484 -9.625 -9.867 1 98.31 82 ILE A N 1
ATOM 704 C CA . ILE A 1 82 ? -0.706 -10.852 -10.023 1 98.31 82 ILE A CA 1
ATOM 705 C C . ILE A 1 82 ? -1.105 -11.547 -11.328 1 98.31 82 ILE A C 1
ATOM 707 O O . ILE A 1 82 ? -2.293 -11.734 -11.594 1 98.31 82 ILE A O 1
ATOM 711 N N . SER A 1 83 ? -0.088 -11.906 -12.109 1 96.62 83 SER A N 1
ATOM 712 C CA . SER A 1 83 ? -0.367 -12.672 -13.32 1 96.62 83 SER A CA 1
ATOM 713 C C . SER A 1 83 ? -0.717 -14.117 -12.992 1 96.62 83 SER A C 1
ATOM 715 O O . SER A 1 83 ? -0.301 -14.641 -11.961 1 96.62 83 SER A O 1
ATOM 717 N N . ASN A 1 84 ? -1.42 -14.797 -13.852 1 93.88 84 ASN A N 1
ATOM 718 C CA . ASN A 1 84 ? -2.031 -16.094 -13.578 1 93.88 84 ASN A CA 1
ATOM 719 C C . ASN A 1 84 ? -0.979 -17.188 -13.453 1 93.88 84 ASN A C 1
ATOM 721 O O . ASN A 1 84 ? -1.225 -18.219 -12.828 1 93.88 84 ASN A O 1
ATOM 725 N N . GLN A 1 85 ? 0.215 -16.984 -13.969 1 96.38 85 GLN A N 1
ATOM 726 C CA . GLN A 1 85 ? 1.198 -18.062 -13.992 1 96.38 85 GLN A CA 1
ATOM 727 C C . GLN A 1 85 ? 2.232 -17.875 -12.883 1 96.38 85 GLN A C 1
ATOM 729 O O . GLN A 1 85 ? 3.199 -18.641 -12.797 1 96.38 85 GLN A O 1
ATOM 734 N N . VAL A 1 86 ? 2.02 -16.891 -12.109 1 98.31 86 VAL A N 1
ATOM 735 C CA . VAL A 1 86 ? 2.895 -16.672 -10.969 1 98.31 86 VAL A CA 1
ATOM 736 C C . VAL A 1 86 ? 2.717 -17.812 -9.961 1 98.31 86 VAL A C 1
ATOM 738 O O . VAL A 1 86 ? 1.617 -18.344 -9.805 1 98.31 86 VAL A O 1
ATOM 741 N N . VAL A 1 87 ? 3.814 -18.219 -9.312 1 98.69 87 VAL A N 1
ATOM 742 C CA . VAL A 1 87 ? 3.803 -19.172 -8.203 1 98.69 87 VAL A CA 1
ATOM 743 C C . VAL A 1 87 ? 4.344 -18.5 -6.941 1 98.69 87 VAL A C 1
ATOM 745 O O . VAL A 1 87 ? 5.395 -17.859 -6.973 1 98.69 87 VAL A O 1
ATOM 748 N N . ILE A 1 88 ? 3.59 -18.625 -5.852 1 98.81 88 ILE A N 1
ATOM 749 C CA . ILE A 1 88 ? 4.004 -18.078 -4.562 1 98.81 88 ILE A CA 1
A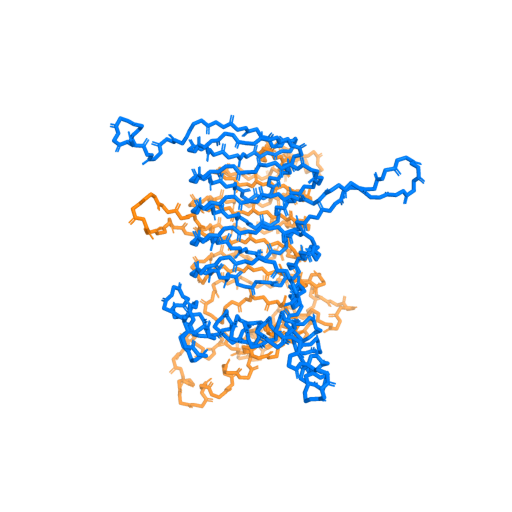TOM 750 C C . ILE A 1 88 ? 3.957 -19.172 -3.498 1 98.81 88 ILE A C 1
ATOM 752 O O . ILE A 1 88 ? 2.965 -19.906 -3.389 1 98.81 88 ILE A O 1
ATOM 756 N N . GLY A 1 89 ? 5.012 -19.344 -2.73 1 98.81 89 GLY A N 1
ATOM 757 C CA . GLY A 1 89 ? 5.098 -20.359 -1.686 1 98.81 89 GLY A CA 1
ATOM 758 C C . GLY A 1 89 ? 4.215 -20.047 -0.49 1 98.81 89 GLY A C 1
ATOM 759 O O . GLY A 1 89 ? 3.215 -19.344 -0.614 1 98.81 89 GLY A O 1
ATOM 760 N N . HIS A 1 90 ? 4.543 -20.688 0.713 1 98.69 90 HIS A N 1
ATOM 761 C CA . HIS A 1 90 ? 3.74 -20.516 1.916 1 98.69 90 HIS A CA 1
ATOM 762 C C . HIS A 1 90 ? 4.312 -19.406 2.807 1 98.69 90 HIS A C 1
ATOM 764 O O . HIS A 1 90 ? 5.484 -19.047 2.674 1 98.69 90 HIS A O 1
ATOM 770 N N . ASN A 1 91 ? 3.5 -18.828 3.643 1 98.62 91 ASN A N 1
ATOM 771 C CA . ASN A 1 91 ? 3.873 -17.844 4.652 1 98.62 91 ASN A CA 1
ATOM 772 C C . ASN A 1 91 ? 4.473 -16.594 4.016 1 98.62 91 ASN A C 1
ATOM 774 O O . ASN A 1 91 ? 5.504 -16.094 4.469 1 98.62 91 ASN A O 1
ATOM 778 N N . CYS A 1 92 ? 3.863 -16.141 2.982 1 98.69 92 CYS A N 1
ATOM 779 C CA . CYS A 1 92 ? 4.281 -14.93 2.299 1 98.69 92 CYS A CA 1
ATOM 780 C C . CYS A 1 92 ? 3.344 -13.766 2.625 1 98.69 92 CYS A C 1
ATOM 782 O O . CYS A 1 92 ? 2.225 -13.984 3.098 1 98.69 92 CYS A O 1
ATOM 784 N N . THR A 1 93 ? 3.854 -12.57 2.432 1 98.44 93 THR A N 1
ATOM 785 C CA . THR A 1 93 ? 3.096 -11.352 2.664 1 98.44 93 THR A CA 1
ATOM 786 C C . THR A 1 93 ? 3.051 -10.492 1.4 1 98.44 93 THR A C 1
ATOM 788 O O . THR A 1 93 ? 4.074 -10.297 0.742 1 98.44 93 THR A O 1
ATOM 791 N N . LEU A 1 94 ? 1.841 -10.039 1.019 1 98.5 94 LEU A N 1
ATOM 792 C CA . LEU A 1 94 ? 1.613 -9.117 -0.091 1 98.5 94 LEU A CA 1
ATOM 793 C C . LEU A 1 94 ? 1.008 -7.809 0.403 1 98.5 94 LEU A C 1
ATOM 795 O O . LEU A 1 94 ? 0.249 -7.801 1.375 1 98.5 94 LEU A O 1
ATOM 799 N N . ARG A 1 95 ? 1.314 -6.715 -0.272 1 98.19 95 ARG A N 1
ATOM 800 C CA . ARG A 1 95 ? 0.793 -5.395 0.077 1 98.19 95 ARG A CA 1
ATOM 801 C C . ARG A 1 95 ? 0.292 -4.66 -1.16 1 98.19 95 ARG A C 1
ATOM 803 O O . ARG A 1 95 ? 0.376 -5.18 -2.275 1 98.19 95 ARG A O 1
ATOM 810 N N . GLN A 1 96 ? -0.221 -3.48 -0.973 1 97.88 96 GLN A N 1
ATOM 811 C CA . GLN A 1 96 ? -0.893 -2.689 -1.998 1 97.88 96 GLN A CA 1
ATOM 812 C C . GLN A 1 96 ? 0.094 -2.213 -3.059 1 97.88 96 GLN A C 1
ATOM 814 O O . GLN A 1 96 ? 1.3 -2.15 -2.811 1 97.88 96 GLN A O 1
ATOM 819 N N . SER A 1 97 ? -0.455 -1.831 -4.246 1 98.44 97 SER A N 1
ATOM 820 C CA . SER A 1 97 ? 0.267 -1.195 -5.344 1 98.44 97 SER A CA 1
ATOM 821 C C . SER A 1 97 ? 1.469 -2.031 -5.773 1 98.44 97 SER A C 1
ATOM 823 O O . SER A 1 97 ? 2.527 -1.486 -6.094 1 98.44 97 SER A O 1
ATOM 825 N N . THR A 1 98 ? 1.313 -3.365 -5.715 1 98.62 98 THR A N 1
ATOM 826 C CA . THR A 1 98 ? 2.359 -4.309 -6.094 1 98.62 98 THR A CA 1
ATOM 827 C C . THR A 1 98 ? 1.972 -5.062 -7.363 1 98.62 98 THR A C 1
ATOM 829 O O . THR A 1 98 ? 0.823 -5.484 -7.512 1 98.62 98 THR A O 1
ATOM 832 N N . THR A 1 99 ? 2.91 -5.184 -8.258 1 98.62 99 THR A N 1
ATOM 833 C CA . THR A 1 99 ? 2.715 -5.914 -9.508 1 98.62 99 THR A CA 1
ATOM 834 C C . THR A 1 99 ? 3.686 -7.086 -9.609 1 98.62 99 THR A C 1
ATOM 836 O O . THR A 1 99 ? 4.898 -6.906 -9.477 1 98.62 99 THR A O 1
ATOM 839 N N . ILE A 1 100 ? 3.193 -8.266 -9.797 1 98.75 100 ILE A N 1
ATOM 840 C CA . ILE A 1 100 ? 3.975 -9.477 -10.016 1 98.75 100 ILE A CA 1
ATOM 841 C C . ILE A 1 100 ? 3.562 -10.133 -11.328 1 98.75 100 ILE A C 1
ATOM 843 O O . ILE A 1 100 ? 2.445 -10.633 -11.453 1 98.75 100 ILE A O 1
ATOM 847 N N . GLY A 1 101 ? 4.473 -10.047 -12.336 1 97.75 101 GLY A N 1
ATOM 848 C CA . GLY A 1 101 ? 4.023 -10.547 -13.625 1 97.75 101 GLY A CA 1
ATOM 849 C C . GLY A 1 101 ? 5.145 -10.695 -14.633 1 97.75 101 GLY A C 1
ATOM 850 O O . GLY A 1 101 ? 6.324 -10.625 -14.273 1 97.75 101 GLY A O 1
ATOM 851 N N . ASN A 1 102 ? 4.719 -10.961 -15.82 1 96.12 102 ASN A N 1
ATOM 852 C CA . ASN A 1 102 ? 5.637 -11.266 -16.922 1 96.12 102 ASN A CA 1
ATOM 853 C C . ASN A 1 102 ? 6.074 -10.008 -17.656 1 96.12 102 ASN A C 1
ATOM 855 O O . ASN A 1 102 ? 5.457 -8.953 -17.5 1 96.12 102 ASN A O 1
ATOM 859 N N . LYS A 1 103 ? 7.195 -10.195 -18.297 1 94 103 LYS A N 1
ATOM 860 C CA . LYS A 1 103 ? 7.641 -9.109 -19.172 1 94 103 LYS A CA 1
ATOM 861 C C . LYS A 1 103 ? 7.305 -9.406 -20.625 1 94 103 LYS A C 1
ATOM 863 O O . LYS A 1 103 ? 7.371 -10.555 -21.062 1 94 103 LYS A O 1
ATOM 868 N N . GLN A 1 104 ? 6.949 -8.398 -21.312 1 92.25 104 GLN A N 1
ATOM 869 C CA . GLN A 1 104 ? 6.738 -8.547 -22.75 1 92.25 104 GLN A CA 1
ATOM 870 C C . GLN A 1 104 ? 8.062 -8.719 -23.484 1 92.25 104 GLN A C 1
ATOM 872 O O . GLN A 1 104 ? 9.031 -8.016 -23.188 1 92.25 104 GLN A O 1
ATOM 877 N N . LEU A 1 105 ? 8 -9.625 -24.453 1 93.81 105 LEU A N 1
ATOM 878 C CA . LEU A 1 105 ? 9.195 -9.945 -25.219 1 93.81 105 LEU A CA 1
ATOM 879 C C . LEU A 1 105 ? 9.18 -9.242 -26.562 1 93.81 105 LEU A C 1
ATOM 881 O O . LEU A 1 105 ? 8.141 -8.742 -27 1 93.81 105 LEU A O 1
ATOM 885 N N . ALA A 1 106 ? 10.328 -9.117 -27.125 1 92.75 106 ALA A N 1
ATOM 886 C CA . ALA A 1 106 ? 10.492 -8.43 -28.406 1 92.75 106 ALA A CA 1
ATOM 887 C C . ALA A 1 106 ? 9.617 -9.062 -29.484 1 92.75 106 ALA A C 1
ATOM 889 O O . ALA A 1 106 ? 9.141 -8.375 -30.391 1 92.75 106 ALA A O 1
ATOM 890 N N . ASN A 1 107 ? 9.391 -10.289 -29.375 1 93.94 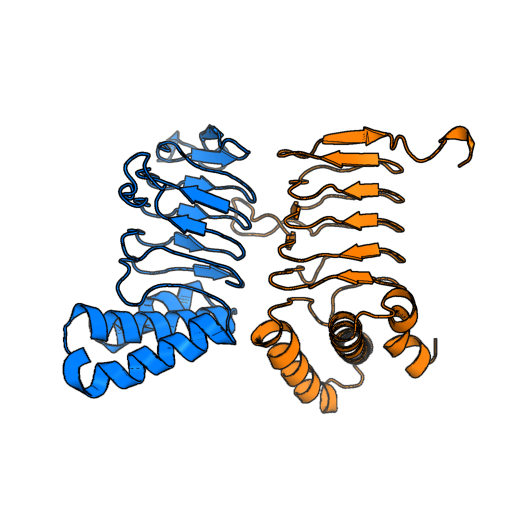107 ASN A N 1
ATOM 891 C CA . ASN A 1 107 ? 8.625 -11.016 -30.391 1 93.94 107 ASN A CA 1
ATOM 892 C C . ASN A 1 107 ? 7.125 -10.867 -30.156 1 93.94 107 ASN A C 1
ATOM 894 O O . ASN A 1 107 ? 6.324 -11.477 -30.875 1 93.94 107 ASN A O 1
ATOM 898 N N . GLY A 1 108 ? 6.777 -10.219 -29.219 1 92.12 108 GLY A N 1
ATOM 899 C CA . GLY A 1 108 ? 5.367 -10.008 -28.922 1 92.12 108 GLY A CA 1
ATOM 900 C C . GLY A 1 108 ? 4.828 -10.945 -27.859 1 92.12 108 GLY A C 1
ATOM 901 O O . GLY A 1 108 ? 3.736 -10.719 -27.328 1 92.12 108 GLY A O 1
ATOM 902 N N . GLY A 1 109 ? 5.582 -11.883 -27.656 1 92.75 109 GLY A N 1
ATOM 903 C CA . GLY A 1 109 ? 5.188 -12.82 -26.625 1 92.75 109 GLY A CA 1
ATOM 904 C C . GLY A 1 109 ? 5.539 -12.344 -25.219 1 92.75 109 GLY A C 1
ATOM 905 O O . GLY A 1 109 ? 5.828 -11.164 -25.016 1 92.75 109 GLY A O 1
ATOM 906 N N . TYR A 1 110 ? 5.293 -13.25 -24.25 1 93.25 110 TYR A N 1
ATOM 907 C CA . TYR A 1 110 ? 5.562 -12.922 -22.844 1 93.25 110 TYR A CA 1
ATOM 908 C C . TYR A 1 110 ? 6.531 -13.914 -22.219 1 93.25 110 TYR A C 1
ATOM 910 O O . TYR A 1 110 ? 6.547 -15.094 -22.609 1 93.25 110 TYR A O 1
ATOM 918 N N . SER A 1 111 ? 7.34 -13.336 -21.312 1 94.44 111 SER A N 1
ATOM 919 C CA . SER A 1 111 ? 8.219 -14.211 -20.547 1 94.44 111 SER A CA 1
ATOM 920 C C . SER A 1 111 ? 7.43 -15.086 -19.594 1 94.44 111 SER A C 1
ATOM 922 O O . SER A 1 111 ? 6.223 -14.891 -19.422 1 94.44 111 SER A O 1
ATOM 924 N N . SER A 1 112 ? 8.219 -16.094 -19.094 1 96.12 112 SER A N 1
ATOM 925 C CA . SER A 1 112 ? 7.652 -16.781 -17.938 1 96.12 112 SER A CA 1
ATOM 926 C C . SER A 1 112 ? 7.414 -15.812 -16.781 1 96.12 112 SER A C 1
ATOM 928 O O . SER A 1 112 ? 7.902 -14.68 -16.797 1 96.12 112 SER A O 1
ATOM 930 N N . SER A 1 113 ? 6.617 -16.281 -15.789 1 97.81 113 SER A N 1
ATOM 931 C CA . SER A 1 113 ? 6.242 -15.461 -14.633 1 97.81 113 SER A CA 1
ATOM 932 C C . SER A 1 113 ? 7.164 -15.727 -13.453 1 97.81 113 SER A C 1
ATOM 934 O O . SER A 1 113 ? 7.859 -16.75 -13.414 1 97.81 113 SER A O 1
ATOM 936 N N . PRO A 1 114 ? 7.18 -14.82 -12.508 1 98.69 114 PRO A N 1
ATOM 937 C CA . PRO A 1 114 ? 8 -14.984 -11.305 1 98.69 114 PRO A CA 1
ATOM 938 C C . PRO A 1 114 ? 7.629 -16.219 -10.5 1 98.69 114 PRO A C 1
ATOM 940 O O . PRO A 1 114 ? 6.457 -16.609 -10.453 1 98.69 114 PRO A O 1
ATOM 943 N N . VAL A 1 115 ? 8.641 -16.797 -9.914 1 98.88 115 VAL A N 1
ATOM 944 C CA . VAL A 1 115 ? 8.484 -17.859 -8.922 1 98.88 115 VAL A CA 1
ATOM 945 C C . VAL A 1 115 ? 9 -17.359 -7.566 1 98.88 115 VAL A C 1
ATOM 947 O O . VAL A 1 115 ? 10.18 -17.062 -7.414 1 98.88 115 VAL A O 1
ATOM 950 N N . ILE A 1 116 ? 8.102 -17.328 -6.594 1 98.88 116 ILE A N 1
ATOM 951 C CA . ILE A 1 116 ? 8.414 -16.797 -5.27 1 98.88 116 ILE A CA 1
ATOM 952 C C . ILE A 1 116 ? 8.414 -17.938 -4.246 1 98.88 116 ILE A C 1
ATOM 954 O O . ILE A 1 116 ? 7.434 -18.688 -4.137 1 98.88 116 ILE A O 1
ATOM 958 N N . GLY A 1 117 ? 9.5 -18.062 -3.49 1 98.81 117 GLY A N 1
ATOM 959 C CA . GLY A 1 117 ? 9.648 -19.125 -2.502 1 98.81 117 GLY A CA 1
ATOM 960 C C . GLY A 1 117 ? 8.82 -18.891 -1.251 1 98.81 117 GLY A C 1
ATOM 961 O O . GLY A 1 117 ? 7.77 -18.25 -1.307 1 98.81 117 GLY A O 1
ATOM 962 N N . ASN A 1 118 ? 9.305 -19.5 -0.109 1 98.75 118 ASN A N 1
ATOM 963 C CA . ASN A 1 118 ? 8.594 -19.438 1.164 1 98.75 118 ASN A CA 1
ATOM 964 C C . ASN A 1 118 ? 9.109 -18.297 2.037 1 98.75 118 ASN A C 1
ATOM 966 O O . ASN A 1 118 ? 10.281 -17.922 1.943 1 98.75 118 ASN A O 1
ATOM 970 N N . TYR A 1 119 ? 8.227 -17.766 2.896 1 98 119 TYR A N 1
ATOM 971 C CA . TYR A 1 119 ? 8.594 -16.766 3.891 1 98 119 TYR A CA 1
ATOM 972 C C . TYR A 1 119 ? 9.148 -15.516 3.223 1 98 119 TYR A C 1
ATOM 974 O O . TYR A 1 119 ? 10.18 -14.984 3.648 1 98 119 TYR A O 1
ATOM 982 N N . VAL A 1 120 ? 8.539 -15.125 2.154 1 98.5 120 VAL A N 1
ATOM 983 C CA . VAL A 1 120 ? 8.922 -13.891 1.476 1 98.5 120 VAL A CA 1
ATOM 984 C C . VAL A 1 120 ? 7.965 -12.766 1.871 1 98.5 120 VAL A C 1
ATOM 986 O O . VAL A 1 120 ? 6.742 -12.945 1.842 1 98.5 120 VAL A O 1
ATOM 989 N N . ASP A 1 121 ? 8.5 -11.672 2.307 1 97.75 121 ASP A N 1
ATOM 990 C CA . ASP A 1 121 ? 7.754 -10.477 2.684 1 97.75 121 ASP A CA 1
ATOM 991 C C . ASP A 1 121 ? 7.906 -9.383 1.633 1 97.75 121 ASP A C 1
ATOM 993 O O . ASP A 1 121 ? 8.984 -8.805 1.486 1 97.75 121 ASP A O 1
ATOM 997 N N . ILE A 1 122 ? 6.789 -9.078 0.913 1 98.44 122 ILE A N 1
ATOM 998 C CA . ILE A 1 122 ? 6.832 -8.148 -0.209 1 98.44 122 ILE A CA 1
ATOM 999 C C . ILE A 1 122 ? 6.211 -6.812 0.201 1 98.44 122 ILE A C 1
ATOM 1001 O O . ILE A 1 122 ? 5.031 -6.754 0.56 1 98.44 122 ILE A O 1
ATOM 1005 N N . GLY A 1 123 ? 6.98 -5.758 0.138 1 97.81 123 GLY A N 1
ATOM 1006 C CA . GLY A 1 123 ? 6.539 -4.43 0.521 1 97.81 123 GLY A CA 1
ATOM 1007 C C . GLY A 1 123 ? 5.531 -3.836 -0.446 1 97.81 123 GLY A C 1
ATOM 1008 O O . GLY A 1 123 ? 5.051 -4.523 -1.349 1 97.81 123 GLY A O 1
ATOM 1009 N N . SER A 1 124 ? 5.164 -2.541 -0.165 1 98.38 124 SER A N 1
ATOM 1010 C CA . SER A 1 124 ? 4.238 -1.815 -1.027 1 98.38 124 SER A CA 1
ATOM 1011 C C . SER A 1 124 ? 4.957 -1.217 -2.232 1 98.38 124 SER A C 1
ATOM 1013 O O . SER A 1 124 ? 6.16 -0.957 -2.178 1 98.38 124 SER A O 1
ATOM 1015 N N . ASN A 1 125 ? 4.164 -0.981 -3.344 1 98.62 125 ASN A N 1
ATOM 1016 C CA . ASN A 1 125 ? 4.688 -0.321 -4.535 1 98.62 125 ASN A CA 1
ATOM 1017 C C . ASN A 1 125 ? 5.859 -1.092 -5.133 1 98.62 125 ASN A C 1
ATOM 1019 O O . ASN A 1 125 ? 6.812 -0.491 -5.633 1 98.62 125 ASN A O 1
ATOM 1023 N N . VAL A 1 126 ? 5.82 -2.404 -5.055 1 98.75 126 VAL A N 1
ATOM 1024 C CA . VAL A 1 126 ? 6.879 -3.266 -5.57 1 98.75 126 VAL A CA 1
ATOM 1025 C C . VAL A 1 126 ? 6.488 -3.803 -6.945 1 98.75 126 VAL A C 1
ATOM 1027 O O . VAL A 1 126 ? 5.305 -4.023 -7.219 1 98.75 126 VAL A O 1
ATOM 1030 N N . CYS A 1 127 ? 7.449 -3.979 -7.785 1 98.75 127 CYS A N 1
ATOM 1031 C CA . CYS A 1 127 ? 7.273 -4.715 -9.031 1 98.75 127 CYS A CA 1
ATOM 1032 C C . CYS A 1 127 ? 8.25 -5.879 -9.125 1 98.75 127 CYS A C 1
ATOM 1034 O O . CYS A 1 127 ? 9.453 -5.699 -8.938 1 98.75 127 CYS A O 1
ATOM 1036 N N . ILE A 1 128 ? 7.801 -7.043 -9.344 1 98.75 128 ILE A N 1
ATOM 1037 C CA . ILE A 1 128 ? 8.57 -8.234 -9.672 1 98.75 128 ILE A CA 1
ATOM 1038 C C . ILE A 1 128 ? 8.219 -8.711 -11.078 1 98.75 128 ILE A C 1
ATOM 1040 O O . ILE A 1 128 ? 7.117 -9.211 -11.312 1 98.75 128 ILE A O 1
ATOM 1044 N N . ILE A 1 129 ? 9.18 -8.594 -12.008 1 98.06 129 ILE A N 1
ATOM 1045 C CA . ILE A 1 129 ? 8.805 -8.703 -13.414 1 98.06 129 ILE A CA 1
ATOM 1046 C C . ILE A 1 129 ? 9.727 -9.688 -14.125 1 98.06 129 ILE A C 1
ATOM 1048 O O . ILE A 1 129 ? 10.953 -9.555 -14.055 1 98.06 129 ILE A O 1
ATOM 1052 N N . GLY A 1 130 ? 9.117 -10.602 -14.828 1 97.12 130 GLY A N 1
ATOM 1053 C CA . GLY A 1 130 ? 9.875 -11.516 -15.672 1 97.12 130 GLY A CA 1
ATOM 1054 C C . GLY A 1 130 ? 10.133 -12.859 -15.023 1 97.12 130 GLY A C 1
ATOM 1055 O O . GLY A 1 130 ? 9.531 -13.18 -13.992 1 97.12 130 GLY A O 1
ATOM 1056 N N . PRO A 1 131 ? 10.914 -13.688 -15.688 1 97.5 131 PRO A N 1
ATOM 1057 C CA . PRO A 1 131 ? 11.234 -15.023 -15.18 1 97.5 131 PRO A CA 1
ATOM 1058 C C . PRO A 1 131 ? 12.258 -14.992 -14.047 1 97.5 131 PRO A C 1
ATOM 1060 O O . PRO A 1 131 ? 13.328 -15.586 -14.164 1 97.5 131 PRO A O 1
ATOM 1063 N N . VAL A 1 132 ? 11.844 -14.422 -12.984 1 97.81 132 VAL A N 1
ATOM 1064 C CA . VAL A 1 132 ? 12.719 -14.234 -11.836 1 97.81 132 VAL A CA 1
ATOM 1065 C C . VAL A 1 132 ? 12.336 -15.203 -10.727 1 97.81 132 VAL A C 1
ATOM 1067 O O . VAL A 1 132 ? 11.148 -15.461 -10.5 1 97.81 132 VAL A O 1
ATOM 1070 N N . THR A 1 133 ? 13.375 -15.68 -10.055 1 98.81 133 THR A N 1
ATOM 1071 C CA . THR A 1 133 ? 13.18 -16.531 -8.891 1 98.81 133 THR A CA 1
ATOM 1072 C C . THR A 1 133 ? 13.555 -15.797 -7.605 1 98.81 133 THR A C 1
ATOM 1074 O O . THR A 1 133 ? 14.688 -15.328 -7.461 1 98.81 133 THR A O 1
ATOM 1077 N N . ILE A 1 134 ? 12.602 -15.625 -6.719 1 98.88 134 ILE A N 1
ATOM 1078 C CA . ILE A 1 134 ? 12.836 -15.148 -5.363 1 98.88 134 ILE A CA 1
ATOM 1079 C C . ILE A 1 134 ? 12.914 -16.328 -4.398 1 98.88 134 ILE A C 1
ATOM 1081 O O . ILE A 1 134 ? 11.93 -17.047 -4.199 1 98.88 134 ILE A O 1
ATOM 1085 N N . ASN A 1 135 ? 14.062 -16.516 -3.824 1 98.62 135 ASN A N 1
ATOM 1086 C CA . ASN A 1 135 ? 14.234 -17.656 -2.938 1 98.62 135 ASN A CA 1
ATOM 1087 C C . ASN A 1 135 ? 13.656 -17.391 -1.553 1 98.62 135 ASN A C 1
ATOM 1089 O O . ASN A 1 135 ? 12.977 -16.375 -1.347 1 98.62 135 ASN A O 1
ATOM 1093 N N . ASP A 1 136 ? 13.891 -18.406 -0.598 1 98.25 136 ASP A N 1
ATOM 1094 C CA . ASP A 1 136 ? 13.203 -18.391 0.688 1 98.25 136 ASP A CA 1
ATOM 1095 C C . ASP A 1 136 ? 13.742 -17.281 1.585 1 98.25 136 ASP A C 1
ATOM 1097 O O . ASP A 1 136 ? 14.914 -16.906 1.48 1 98.25 136 ASP A O 1
ATOM 1101 N N . GLN A 1 137 ? 12.867 -16.781 2.473 1 97.31 137 GLN A N 1
ATOM 1102 C CA . GLN A 1 137 ? 13.266 -15.875 3.547 1 97.31 137 GLN A CA 1
ATOM 1103 C C . GLN A 1 137 ? 13.852 -14.586 2.986 1 97.31 137 GLN A C 1
ATOM 1105 O O . GLN A 1 137 ? 14.93 -14.156 3.396 1 97.31 137 GLN A O 1
ATOM 1110 N N . VAL A 1 138 ? 13.148 -14 2.047 1 97.62 138 VAL A N 1
ATOM 1111 C CA . VAL A 1 138 ? 13.555 -12.742 1.434 1 97.62 138 VAL A CA 1
ATOM 1112 C C . VAL A 1 138 ? 12.617 -11.625 1.871 1 97.62 138 VAL A C 1
ATOM 1114 O O . VAL A 1 138 ? 11.406 -11.836 1.982 1 97.62 138 VAL A O 1
ATOM 1117 N N . LEU A 1 139 ? 13.188 -10.484 2.188 1 97.56 139 LEU A N 1
ATOM 1118 C CA . LEU A 1 139 ? 12.445 -9.25 2.416 1 97.56 139 LEU A CA 1
ATOM 1119 C C . LEU A 1 139 ? 12.609 -8.289 1.243 1 97.56 139 LEU A C 1
ATOM 1121 O O . LEU A 1 139 ? 13.727 -7.906 0.901 1 97.56 139 LEU A O 1
ATOM 1125 N N . ILE A 1 140 ? 11.508 -7.922 0.599 1 98.25 140 ILE A N 1
ATOM 1126 C CA . ILE A 1 140 ? 11.555 -6.953 -0.488 1 98.25 140 ILE A CA 1
ATOM 1127 C C . ILE A 1 140 ? 10.992 -5.617 -0.006 1 98.25 140 ILE A C 1
ATOM 1129 O O . ILE A 1 140 ? 9.797 -5.508 0.291 1 98.25 140 ILE A O 1
ATOM 1133 N N . GLY A 1 141 ? 11.828 -4.637 0.046 1 97.56 141 GLY A N 1
ATOM 1134 C CA . GLY A 1 141 ? 11.43 -3.332 0.551 1 97.56 141 GLY A CA 1
ATOM 1135 C C . GLY A 1 141 ? 10.477 -2.6 -0.371 1 97.56 141 GLY A C 1
ATOM 1136 O O . GLY A 1 141 ? 10.469 -2.834 -1.581 1 97.56 141 GLY A O 1
ATOM 1137 N N . SER A 1 142 ? 9.758 -1.684 0.226 1 98.38 142 SER A N 1
ATOM 1138 C CA . SER A 1 142 ? 8.805 -0.886 -0.533 1 98.38 142 SER A CA 1
ATOM 1139 C C . SER A 1 142 ? 9.477 -0.177 -1.703 1 98.38 142 SER A C 1
ATOM 1141 O O . SER A 1 142 ? 10.586 0.348 -1.562 1 98.38 142 SER A O 1
ATOM 1143 N N . GLY A 1 143 ? 8.734 -0.193 -2.865 1 98.44 143 GLY A N 1
ATOM 1144 C CA . GLY A 1 143 ? 9.188 0.534 -4.039 1 98.44 143 GLY A CA 1
ATOM 1145 C C . GLY A 1 143 ? 10.242 -0.212 -4.832 1 98.44 143 GLY A C 1
ATOM 1146 O O . GLY A 1 143 ? 10.688 0.257 -5.883 1 98.44 143 GLY A O 1
ATOM 1147 N N . ALA A 1 144 ? 10.664 -1.34 -4.398 1 98.69 144 ALA A N 1
ATOM 1148 C CA . ALA A 1 144 ? 11.719 -2.08 -5.094 1 98.69 144 ALA A CA 1
ATOM 1149 C C . ALA A 1 144 ? 11.234 -2.574 -6.453 1 98.69 144 ALA A C 1
ATOM 1151 O O . ALA A 1 144 ? 10.078 -2.996 -6.59 1 98.69 144 ALA A O 1
ATOM 1152 N N . ILE A 1 145 ? 12.086 -2.535 -7.449 1 98.75 145 ILE A N 1
ATOM 1153 C CA . ILE A 1 145 ? 11.859 -3.127 -8.766 1 98.75 145 ILE A CA 1
ATOM 1154 C C . ILE A 1 145 ? 12.789 -4.32 -8.961 1 98.75 145 ILE A C 1
ATOM 1156 O O . ILE A 1 145 ? 14 -4.156 -9.117 1 98.75 145 ILE A O 1
ATOM 1160 N N . VAL A 1 146 ? 12.273 -5.512 -8.992 1 98.75 146 VAL A N 1
ATOM 1161 C CA . VAL A 1 146 ? 13.047 -6.746 -9 1 98.75 146 VAL A CA 1
ATOM 1162 C C . VAL A 1 146 ? 12.961 -7.398 -10.383 1 98.75 146 VAL A C 1
ATOM 1164 O O . VAL A 1 146 ? 11.891 -7.848 -10.789 1 98.75 146 VAL A O 1
ATOM 1167 N N . VAL A 1 147 ? 14.078 -7.512 -11.031 1 98 147 VAL A N 1
ATOM 1168 C CA . VAL A 1 147 ? 14.078 -8.047 -12.383 1 98 147 VAL A CA 1
ATOM 1169 C C . VAL A 1 147 ? 15.156 -9.125 -12.508 1 98 147 VAL A C 1
ATOM 1171 O O . VAL A 1 147 ? 15.453 -9.594 -13.617 1 98 147 VAL A O 1
ATOM 1174 N N . LYS A 1 148 ? 15.789 -9.453 -11.359 1 98 148 LYS A N 1
ATOM 1175 C CA . LYS A 1 148 ? 16.781 -10.516 -11.312 1 98 148 LYS A CA 1
ATOM 1176 C C . LYS A 1 148 ? 16.516 -11.461 -10.141 1 98 148 LYS A C 1
ATOM 1178 O O . LYS A 1 148 ? 15.82 -11.102 -9.188 1 98 148 LYS A O 1
ATOM 1183 N N . ASP A 1 149 ? 17.203 -12.594 -10.242 1 98.75 149 ASP A N 1
ATOM 1184 C CA . ASP A 1 149 ? 17.016 -13.594 -9.195 1 98.75 149 ASP A CA 1
ATOM 1185 C C . ASP A 1 149 ? 17.531 -13.07 -7.852 1 98.75 149 ASP A C 1
ATOM 1187 O O . ASP A 1 149 ? 18.5 -12.312 -7.809 1 98.75 149 ASP A O 1
ATOM 1191 N N . VAL A 1 150 ? 16.922 -13.531 -6.762 1 98.75 150 VAL A N 1
ATOM 1192 C CA . VAL A 1 150 ? 17.281 -13.094 -5.418 1 98.75 150 VAL A CA 1
ATOM 1193 C C . VAL A 1 150 ? 17.656 -14.305 -4.562 1 98.75 150 VAL A C 1
ATOM 1195 O O . VAL A 1 150 ? 16.844 -15.211 -4.375 1 98.75 150 VAL A O 1
ATOM 1198 N N . PRO A 1 151 ? 18.828 -14.398 -4 1 98.12 151 PRO A N 1
ATOM 1199 C CA . PRO A 1 151 ? 19.219 -15.508 -3.125 1 98.12 151 PRO A CA 1
ATOM 1200 C C . PRO A 1 151 ? 18.438 -15.523 -1.816 1 98.12 151 PRO A C 1
ATOM 1202 O O . PRO A 1 151 ? 17.812 -14.523 -1.445 1 98.12 151 PRO A O 1
ATOM 1205 N N . PRO A 1 152 ? 18.469 -16.688 -1.171 1 97.5 152 PRO A N 1
ATOM 1206 C CA . PRO A 1 152 ? 17.734 -16.766 0.101 1 97.5 152 PRO A CA 1
ATOM 1207 C C . PRO A 1 152 ? 18.344 -15.867 1.18 1 97.5 152 PRO A C 1
ATOM 1209 O O . PRO A 1 152 ? 19.5 -15.477 1.081 1 97.5 152 PRO A O 1
ATOM 1212 N N . HIS A 1 153 ? 17.516 -15.523 2.129 1 96.56 153 HIS A N 1
ATOM 1213 C CA . HIS A 1 153 ? 17.938 -14.75 3.291 1 96.56 153 HIS A CA 1
ATOM 1214 C C . HIS A 1 153 ? 18.484 -13.383 2.877 1 96.56 153 HIS A C 1
ATOM 1216 O O . HIS A 1 153 ? 19.531 -12.961 3.363 1 96.56 153 HIS A O 1
ATOM 1222 N N . SER A 1 154 ? 17.766 -12.742 1.931 1 96.88 154 SER A N 1
ATOM 1223 C CA . SER A 1 154 ? 18.172 -11.445 1.404 1 96.88 154 SER A CA 1
ATOM 1224 C C . SER A 1 154 ? 17.141 -10.367 1.709 1 96.88 154 SER A C 1
ATOM 1226 O O . SER A 1 154 ? 15.977 -10.688 1.986 1 96.88 154 SER A O 1
ATOM 1228 N N . THR A 1 155 ? 17.656 -9.211 1.725 1 97 155 THR A N 1
ATOM 1229 C CA . THR A 1 155 ? 16.812 -8.023 1.612 1 97 155 THR A CA 1
ATOM 1230 C C . THR A 1 155 ? 17.047 -7.324 0.279 1 97 155 THR A C 1
ATOM 1232 O O . THR A 1 155 ? 18.188 -7.094 -0.116 1 97 155 THR A O 1
ATOM 1235 N N . VAL A 1 156 ? 15.977 -6.992 -0.416 1 98.25 156 VAL A N 1
ATOM 1236 C CA . VAL A 1 156 ? 16.094 -6.316 -1.705 1 98.25 156 VAL A CA 1
ATOM 1237 C C . VAL A 1 156 ? 15.516 -4.906 -1.597 1 98.25 156 VAL A C 1
ATOM 1239 O O . VAL A 1 156 ? 14.391 -4.719 -1.128 1 98.25 156 VAL A O 1
ATOM 1242 N N . THR A 1 157 ? 16.219 -3.91 -1.997 1 97.88 157 THR A N 1
ATOM 1243 C CA . THR A 1 157 ? 15.742 -2.531 -2.023 1 97.88 157 THR A CA 1
ATOM 1244 C C . THR A 1 157 ? 16.234 -1.811 -3.273 1 97.88 157 THR A C 1
ATOM 1246 O O . THR A 1 157 ? 17.234 -2.213 -3.871 1 97.88 157 THR A O 1
ATOM 1249 N N . GLY A 1 158 ? 15.375 -0.821 -3.756 1 97.44 158 GLY A N 1
ATOM 1250 C CA . GLY A 1 158 ? 15.859 0.062 -4.805 1 97.44 158 GLY A CA 1
ATOM 1251 C C . GLY A 1 158 ? 15.258 -0.242 -6.164 1 97.44 158 GLY A C 1
ATOM 1252 O O . GLY A 1 158 ? 14.508 -1.208 -6.316 1 97.44 158 GLY A O 1
ATOM 1253 N N . ASN A 1 159 ? 15.664 0.608 -7.125 1 97.19 159 ASN A N 1
ATOM 1254 C CA . ASN A 1 159 ? 15.336 0.527 -8.539 1 97.19 159 ASN A CA 1
ATOM 1255 C C . ASN A 1 159 ? 16.547 0.866 -9.422 1 97.19 159 ASN A C 1
ATOM 1257 O O . ASN A 1 159 ? 16.891 2.037 -9.57 1 97.19 159 ASN A O 1
ATOM 1261 N N . PRO A 1 160 ? 17.156 -0.07 -9.914 1 96.75 160 PRO A N 1
ATOM 1262 C CA . PRO A 1 160 ? 16.812 -1.492 -9.844 1 96.75 160 PRO A CA 1
ATOM 1263 C C . PRO A 1 160 ? 17.047 -2.082 -8.453 1 96.75 160 PRO A C 1
ATOM 1265 O O . PRO A 1 160 ? 17.875 -1.573 -7.691 1 96.75 160 PRO A O 1
ATOM 1268 N N . GLY A 1 161 ? 16.312 -3.096 -8.172 1 97.81 161 GLY A N 1
ATOM 1269 C CA . GLY A 1 161 ? 16.469 -3.77 -6.895 1 97.81 161 GLY A CA 1
ATOM 1270 C C . GLY A 1 161 ? 17.828 -4.41 -6.715 1 97.81 161 GLY A C 1
ATOM 1271 O O . GLY A 1 161 ? 18.344 -5.074 -7.621 1 97.81 161 GLY A O 1
ATOM 1272 N N . VAL A 1 162 ? 18.328 -4.23 -5.531 1 97.94 162 VAL A N 1
ATOM 1273 C CA . VAL A 1 162 ? 19.609 -4.828 -5.18 1 97.94 162 VAL A CA 1
ATOM 1274 C C . VAL A 1 162 ? 19.453 -5.711 -3.941 1 97.94 162 VAL A C 1
ATOM 1276 O O . VAL A 1 162 ? 18.953 -5.254 -2.908 1 97.94 162 VAL A O 1
ATOM 1279 N N . ALA A 1 163 ? 20 -6.945 -4.07 1 97.88 163 ALA A N 1
ATOM 1280 C CA . ALA A 1 163 ? 19.906 -7.902 -2.969 1 97.88 163 ALA A CA 1
ATOM 1281 C C . ALA A 1 163 ? 21.109 -7.801 -2.049 1 97.88 163 ALA A C 1
ATOM 1283 O O . ALA A 1 163 ? 22.25 -7.719 -2.518 1 97.88 163 ALA A O 1
ATOM 1284 N N . ARG A 1 164 ? 20.781 -7.738 -0.748 1 96.88 164 ARG A N 1
ATOM 1285 C CA . ARG A 1 164 ? 21.797 -7.785 0.308 1 96.88 164 ARG A CA 1
ATOM 1286 C C . ARG A 1 164 ? 21.406 -8.789 1.387 1 96.88 164 ARG A C 1
ATOM 1288 O O . ARG A 1 164 ? 20.219 -9.062 1.594 1 96.88 164 ARG A O 1
ATOM 1295 N N . PRO A 1 165 ? 22.406 -9.398 2.082 1 94.38 165 PRO A N 1
ATOM 1296 C CA . PRO A 1 165 ? 22.062 -10.32 3.168 1 94.38 165 PRO A CA 1
ATOM 1297 C C . PRO A 1 165 ? 21.203 -9.656 4.25 1 94.38 165 PRO A C 1
ATOM 1299 O O . PRO A 1 165 ? 21.438 -8.492 4.594 1 94.38 165 PRO A O 1
ATOM 1302 N N . ARG A 1 166 ? 20.312 -10.367 4.672 1 91.06 166 ARG A N 1
ATOM 1303 C CA . ARG A 1 166 ? 19.469 -9.852 5.746 1 91.06 166 ARG A CA 1
ATOM 1304 C C . ARG A 1 166 ? 20.281 -9.586 7.004 1 91.06 166 ARG A C 1
ATOM 1306 O O . ARG A 1 166 ? 21.156 -10.375 7.363 1 91.06 166 ARG A O 1
ATOM 1313 N N . LYS A 1 167 ? 20.047 -8.43 7.551 1 80.94 167 LYS A N 1
ATOM 1314 C CA . LYS A 1 167 ? 20.781 -8.055 8.75 1 80.94 167 LYS A CA 1
ATOM 1315 C C . LYS A 1 167 ? 20.047 -8.508 10.016 1 80.94 167 LYS A C 1
ATOM 1317 O O . LYS A 1 167 ? 20.625 -8.555 11.094 1 80.94 167 LYS A O 1
ATOM 1322 N N . ASP A 1 168 ? 18.812 -8.797 9.93 1 76.75 168 ASP A N 1
ATOM 1323 C CA . ASP A 1 168 ? 18.016 -9.109 11.102 1 76.75 168 ASP A CA 1
ATOM 1324 C C . ASP A 1 168 ? 18.047 -10.609 11.414 1 76.75 168 ASP A C 1
ATOM 1326 O O . ASP A 1 168 ? 17.516 -11.055 12.43 1 76.75 168 ASP A O 1
ATOM 1330 N N . ILE A 1 169 ? 18.578 -11.414 10.547 1 68.44 169 ILE A N 1
ATOM 1331 C CA . ILE A 1 169 ? 18.656 -12.852 10.773 1 68.44 169 ILE A CA 1
ATOM 1332 C C . ILE A 1 169 ? 20.125 -13.258 10.953 1 68.44 169 ILE A C 1
ATOM 1334 O O . ILE A 1 169 ? 21.016 -12.727 10.281 1 68.44 169 ILE A O 1
ATOM 1338 N N . ASN A 1 170 ? 20.422 -13.625 12.133 1 56.81 170 ASN A N 1
ATOM 1339 C CA . ASN A 1 170 ? 21.75 -14.195 12.336 1 56.81 170 ASN A CA 1
ATOM 1340 C C . ASN A 1 170 ? 21.953 -15.438 11.477 1 56.81 170 ASN A C 1
ATOM 1342 O O . ASN A 1 170 ? 21.297 -16.469 11.688 1 56.81 170 ASN A O 1
ATOM 1346 N N . PRO A 1 171 ? 22.656 -15.289 10.297 1 55.53 171 PRO A N 1
ATOM 1347 C CA . PRO A 1 171 ? 22.922 -16.438 9.438 1 55.53 171 PRO A CA 1
ATOM 1348 C C . PRO A 1 171 ? 23.344 -17.688 10.227 1 55.53 171 PRO A C 1
ATOM 1350 O O . PRO A 1 171 ? 23.062 -18.812 9.805 1 55.53 171 PRO A O 1
ATOM 1353 N N . ASP A 1 172 ? 24.031 -17.406 11.148 1 51.81 172 ASP A N 1
ATOM 1354 C CA . ASP A 1 172 ? 24.578 -18.547 11.859 1 51.81 172 ASP A CA 1
ATOM 1355 C C . ASP A 1 172 ? 23.453 -19.391 12.492 1 51.81 172 ASP A C 1
ATOM 1357 O O . ASP A 1 172 ? 23.672 -20.547 12.844 1 51.81 172 ASP A O 1
ATOM 1361 N N . THR A 1 173 ? 22.406 -18.75 12.578 1 46.22 173 THR A N 1
ATOM 1362 C CA . THR A 1 173 ? 21.375 -19.547 13.211 1 46.22 173 THR A CA 1
ATOM 1363 C C . THR A 1 173 ? 20.516 -20.266 12.164 1 46.22 173 THR A C 1
ATOM 1365 O O . THR A 1 173 ? 19.594 -21 12.508 1 46.22 173 THR A O 1
ATOM 1368 N N . LEU A 1 174 ? 20.75 -19.969 10.945 1 41.88 174 LEU A N 1
ATOM 1369 C CA . LEU A 1 174 ? 20.031 -20.703 9.914 1 41.88 174 LEU A CA 1
ATOM 1370 C C . LEU A 1 174 ? 20.719 -22.031 9.617 1 41.88 174 LEU A C 1
ATOM 1372 O O . LEU A 1 174 ? 21.953 -22.109 9.633 1 41.88 174 LEU A O 1
ATOM 1376 N N . MET B 1 1 ? -13 26.234 16.375 1 77.94 1 MET B N 1
ATOM 1377 C CA . MET B 1 1 ? -13.5 25.906 15.039 1 77.94 1 MET B CA 1
ATOM 1378 C C . MET B 1 1 ? -14.852 25.203 15.125 1 77.94 1 MET B C 1
ATOM 1380 O O . MET B 1 1 ? -15.039 24.281 15.922 1 77.94 1 MET B O 1
ATOM 1384 N N . ASN B 1 2 ? -15.852 25.875 14.523 1 87.12 2 ASN B N 1
ATOM 1385 C CA . ASN B 1 2 ? -17.188 25.266 14.523 1 87.12 2 ASN B CA 1
ATOM 1386 C C . ASN B 1 2 ? -17.203 23.984 13.688 1 87.12 2 ASN B C 1
ATOM 1388 O O . ASN B 1 2 ? -16.281 23.719 12.922 1 87.12 2 ASN B O 1
ATOM 1392 N N . PHE B 1 3 ? -18.203 23.203 14.016 1 88 3 PHE B N 1
ATOM 1393 C CA . PHE B 1 3 ? -18.328 21.891 13.375 1 88 3 PHE B CA 1
ATOM 1394 C C . PHE B 1 3 ? -18.281 22.031 11.859 1 88 3 PHE B C 1
ATOM 1396 O O . PHE B 1 3 ? -17.531 21.312 11.188 1 88 3 PHE B O 1
ATOM 1403 N N . PHE B 1 4 ? -19.078 22.953 11.297 1 90.62 4 PHE B N 1
ATOM 1404 C CA . PHE B 1 4 ? -19.156 23.109 9.852 1 90.62 4 PHE B CA 1
ATOM 1405 C C . PHE B 1 4 ? -17.828 23.578 9.273 1 90.62 4 PHE B C 1
ATOM 1407 O O . PHE B 1 4 ? -17.406 23.094 8.219 1 90.62 4 PHE B O 1
ATOM 1414 N N . GLU B 1 5 ? -17.203 24.5 9.953 1 93 5 GLU B N 1
ATOM 1415 C CA . GLU B 1 5 ? -15.875 24.953 9.531 1 93 5 GLU B CA 1
ATOM 1416 C C . GLU B 1 5 ? -14.867 23.797 9.547 1 93 5 GLU B C 1
ATOM 1418 O O . GLU B 1 5 ? -14.016 23.703 8.672 1 93 5 GLU B O 1
ATOM 1423 N N . PHE B 1 6 ? -15.055 23.016 10.484 1 93.25 6 PHE B N 1
ATOM 1424 C CA . PHE B 1 6 ? -14.141 21.891 10.625 1 93.25 6 PHE B CA 1
ATOM 1425 C C . PHE B 1 6 ? -14.305 20.906 9.477 1 93.25 6 PHE B C 1
ATOM 1427 O O . PHE B 1 6 ? -13.32 20.484 8.859 1 93.25 6 PHE B O 1
ATOM 1434 N N . ILE B 1 7 ? -15.562 20.547 9.117 1 93.94 7 ILE B N 1
ATOM 1435 C CA . ILE B 1 7 ? -15.781 19.484 8.148 1 93.94 7 ILE B CA 1
ATOM 1436 C C . ILE B 1 7 ? -15.516 20.016 6.738 1 93.94 7 ILE B C 1
ATOM 1438 O O . ILE B 1 7 ? -15.188 19.25 5.832 1 93.94 7 ILE B O 1
ATOM 1442 N N . PHE B 1 8 ? -15.508 21.312 6.488 1 96 8 PHE B N 1
ATOM 1443 C CA . PHE B 1 8 ? -15.32 21.859 5.152 1 96 8 PHE B CA 1
ATOM 1444 C C . PHE B 1 8 ? -13.953 22.531 5.027 1 96 8 PHE B C 1
ATOM 1446 O O . PHE B 1 8 ? -13.688 23.25 4.059 1 96 8 PHE B O 1
ATOM 1453 N N . GLN B 1 9 ? -13.148 22.281 5.934 1 96.75 9 GLN B N 1
ATOM 1454 C CA . GLN B 1 9 ? -11.883 23 6.023 1 96.75 9 GLN B CA 1
ATOM 1455 C C . GLN B 1 9 ? -10.992 22.688 4.82 1 96.75 9 GLN B C 1
ATOM 1457 O O . GLN B 1 9 ? -10.055 23.438 4.531 1 96.75 9 GLN B O 1
ATOM 1462 N N . ASP B 1 10 ? -11.227 21.609 4.078 1 97.62 10 ASP B N 1
ATOM 1463 C CA . ASP B 1 10 ? -10.398 21.234 2.938 1 97.62 10 ASP B CA 1
ATOM 1464 C C . ASP B 1 10 ? -11.102 21.562 1.62 1 97.62 10 ASP B C 1
ATOM 1466 O O . ASP B 1 10 ? -10.547 21.328 0.542 1 97.62 10 ASP B O 1
ATOM 1470 N N . TRP B 1 11 ? -12.242 22.109 1.571 1 96.56 11 TRP B N 1
ATOM 1471 C CA . TRP B 1 11 ? -13.133 22.25 0.421 1 96.56 11 TRP B CA 1
ATOM 1472 C C . TRP B 1 11 ? -12.539 23.188 -0.618 1 96.56 11 TRP B C 1
ATOM 1474 O O . TRP B 1 11 ? -12.508 22.875 -1.81 1 96.56 11 TRP B O 1
ATOM 1484 N N . HIS B 1 12 ? -12.039 24.266 -0.14 1 96.94 12 HIS B N 1
ATOM 1485 C CA . HIS B 1 12 ? -11.602 25.312 -1.055 1 96.94 12 HIS B CA 1
ATOM 1486 C C . HIS B 1 12 ? -10.344 24.906 -1.812 1 96.94 12 HIS B C 1
ATOM 1488 O O . HIS B 1 12 ? -10.219 25.172 -3.006 1 96.94 12 HIS B O 1
ATOM 1494 N N . VAL B 1 13 ? -9.492 24.219 -1.174 1 97 13 VAL B N 1
ATOM 1495 C CA . VAL B 1 13 ? -8.219 23.859 -1.797 1 97 13 VAL B CA 1
ATOM 1496 C C . VAL B 1 13 ? -8.438 22.734 -2.805 1 97 13 VAL B C 1
ATOM 1498 O O . VAL B 1 13 ? -7.57 22.453 -3.633 1 97 13 VAL B O 1
ATOM 1501 N N . ASN B 1 14 ? -9.562 22.062 -2.793 1 97.88 14 ASN B N 1
ATOM 1502 C CA . ASN B 1 14 ? -9.883 20.984 -3.721 1 97.88 14 ASN B CA 1
ATOM 1503 C C . ASN B 1 14 ? -10.93 21.406 -4.742 1 97.88 14 ASN B C 1
ATOM 1505 O O . ASN B 1 14 ? -11.688 20.578 -5.246 1 97.88 14 ASN B O 1
ATOM 1509 N N . LYS B 1 15 ? -10.977 22.609 -4.961 1 96.06 15 LYS B N 1
ATOM 1510 C CA . LYS B 1 15 ? -11.914 23.109 -5.953 1 96.06 15 LYS B CA 1
ATOM 1511 C C . LYS B 1 15 ? -11.719 22.438 -7.305 1 96.06 15 LYS B C 1
ATOM 1513 O O . LYS B 1 15 ? -10.586 22.281 -7.766 1 96.06 15 LYS B O 1
ATOM 1518 N N . GLY B 1 16 ? -12.867 22.016 -7.91 1 94.56 16 GLY B N 1
ATOM 1519 C CA . GLY B 1 16 ? -12.812 21.344 -9.203 1 94.56 16 GLY B CA 1
ATOM 1520 C C . GLY B 1 16 ? -12.586 19.844 -9.094 1 94.56 16 GLY B C 1
ATOM 1521 O O . GLY B 1 16 ? -12.539 19.141 -10.102 1 94.56 16 GLY B O 1
ATOM 1522 N N . ASN B 1 17 ? -12.328 19.406 -7.969 1 94.56 17 ASN B N 1
ATOM 1523 C CA . ASN B 1 17 ? -12.109 18 -7.68 1 94.56 17 ASN B CA 1
ATOM 1524 C C . ASN B 1 17 ? -13.219 17.422 -6.797 1 94.56 17 ASN B C 1
ATOM 1526 O O . ASN B 1 17 ? -13.062 17.344 -5.578 1 94.56 17 ASN B O 1
ATOM 1530 N N . ALA B 1 18 ? -14.289 16.953 -7.414 1 93.75 18 ALA B N 1
ATOM 1531 C CA . ALA B 1 18 ? -15.469 16.5 -6.688 1 93.75 18 ALA B CA 1
ATOM 1532 C C . ALA B 1 18 ? -15.148 15.273 -5.836 1 93.75 18 ALA B C 1
ATOM 1534 O O . ALA B 1 18 ? -15.57 15.188 -4.68 1 93.75 18 ALA B O 1
ATOM 1535 N N . LYS B 1 19 ? -14.438 14.297 -6.418 1 93.62 19 LYS B N 1
ATOM 1536 C CA . LYS B 1 19 ? -14.086 13.094 -5.676 1 93.62 19 LYS B CA 1
ATOM 1537 C C . LYS B 1 19 ? -13.281 13.422 -4.43 1 93.62 19 LYS B C 1
ATOM 1539 O O . LYS B 1 19 ? -13.57 12.922 -3.34 1 93.62 19 LYS B O 1
ATOM 1544 N N . GLY B 1 20 ? -12.203 14.258 -4.566 1 94.62 20 GLY B N 1
ATOM 1545 C CA . GLY B 1 20 ? -11.391 14.68 -3.436 1 94.62 20 GLY B CA 1
ATOM 1546 C C . GLY B 1 20 ? -12.188 15.391 -2.355 1 94.62 20 GLY B C 1
ATOM 1547 O O . GLY B 1 20 ? -11.969 15.156 -1.165 1 94.62 20 GLY B O 1
ATOM 1548 N N . ARG B 1 21 ? -13.141 16.219 -2.783 1 95.5 21 ARG B N 1
ATOM 1549 C CA . ARG B 1 21 ? -13.984 16.938 -1.834 1 95.5 21 ARG B CA 1
ATOM 1550 C C . ARG B 1 21 ? -14.852 15.977 -1.029 1 95.5 21 ARG B C 1
ATOM 1552 O O . ARG B 1 21 ? -14.969 16.109 0.191 1 95.5 21 ARG B O 1
ATOM 1559 N N . ILE B 1 22 ? -15.453 15 -1.722 1 95.75 22 ILE B N 1
ATOM 1560 C CA . ILE B 1 22 ? -16.359 14.055 -1.077 1 95.75 22 ILE B CA 1
ATOM 1561 C C . ILE B 1 22 ? -15.57 13.195 -0.087 1 95.75 22 ILE B C 1
ATOM 1563 O O . ILE B 1 22 ? -15.992 13.023 1.062 1 95.75 22 ILE B O 1
ATOM 1567 N N . ILE B 1 23 ? -14.43 12.688 -0.458 1 96.62 23 ILE B N 1
ATOM 1568 C CA . ILE B 1 23 ? -13.602 11.836 0.386 1 96.62 23 ILE B CA 1
ATOM 1569 C C . ILE B 1 23 ? -13.188 12.594 1.641 1 96.62 23 ILE B C 1
ATOM 1571 O O . ILE B 1 23 ? -13.297 12.078 2.756 1 96.62 23 ILE B O 1
ATOM 1575 N N . LEU B 1 24 ? -12.734 13.82 1.467 1 97.69 24 LEU B N 1
ATOM 1576 C CA . LEU B 1 24 ? -12.188 14.57 2.596 1 97.69 24 LEU B CA 1
ATOM 1577 C C . LEU B 1 24 ? -13.297 15.062 3.514 1 97.69 24 LEU B C 1
ATOM 1579 O O . LEU B 1 24 ? -13.102 15.18 4.727 1 97.69 24 LEU B O 1
ATOM 1583 N N . LEU B 1 25 ? -14.5 15.312 2.908 1 96.25 25 LEU B N 1
ATOM 1584 C CA . LEU B 1 25 ? -15.656 15.641 3.74 1 96.25 25 LEU B CA 1
ATOM 1585 C C . LEU B 1 25 ? -16.016 14.484 4.656 1 96.25 25 LEU B C 1
ATOM 1587 O O . LEU B 1 25 ? -16.219 14.672 5.855 1 96.25 25 LEU B O 1
ATOM 1591 N N . PHE B 1 26 ? -16.109 13.289 4.086 1 95.31 26 PHE B N 1
ATOM 1592 C CA . PHE B 1 26 ? -16.422 12.102 4.867 1 95.31 26 PHE B CA 1
ATOM 1593 C C . PHE B 1 26 ? -15.336 11.82 5.895 1 95.31 26 PHE B C 1
ATOM 1595 O O . PHE B 1 26 ? -15.625 11.406 7.02 1 95.31 26 PHE B O 1
ATOM 1602 N N . PHE B 1 27 ? -14.094 12.125 5.594 1 96.31 27 PHE B N 1
ATOM 1603 C CA . PHE B 1 27 ? -12.984 11.914 6.512 1 96.31 27 PHE B CA 1
ATOM 1604 C C . PHE B 1 27 ? -13.094 12.852 7.711 1 96.31 27 PHE B C 1
ATOM 1606 O O . PHE B 1 27 ? -12.992 12.414 8.859 1 96.31 27 PHE B O 1
ATOM 1613 N N . ARG B 1 28 ? -13.281 14.07 7.402 1 96.31 28 ARG B N 1
ATOM 1614 C CA . ARG B 1 28 ? -13.328 15.055 8.477 1 96.31 28 ARG B CA 1
ATOM 1615 C C . ARG B 1 28 ? -14.508 14.789 9.414 1 96.31 28 ARG B C 1
ATOM 1617 O O . ARG B 1 28 ? -14.406 15 10.625 1 96.31 28 ARG B O 1
ATOM 1624 N N . MET B 1 29 ? -15.633 14.391 8.859 1 92.81 29 MET B N 1
ATOM 1625 C CA . MET B 1 29 ? -16.781 14.031 9.695 1 92.81 29 MET B CA 1
ATOM 1626 C C . MET B 1 29 ? -16.438 12.852 10.602 1 92.81 29 MET B C 1
ATOM 1628 O O . MET B 1 29 ? -16.734 12.883 11.797 1 92.81 29 MET B O 1
ATOM 1632 N N . ALA B 1 30 ? -15.797 11.859 10.031 1 92.12 30 ALA B N 1
ATOM 1633 C CA . ALA B 1 30 ? -15.406 10.695 10.812 1 92.12 30 ALA B CA 1
ATOM 1634 C C . ALA B 1 30 ? -14.367 11.062 11.867 1 92.12 30 ALA B C 1
ATOM 1636 O O . ALA B 1 30 ? -14.406 10.555 12.992 1 92.12 30 ALA B O 1
ATOM 1637 N N . ASN B 1 31 ? -13.445 11.914 11.445 1 92.19 31 ASN B N 1
ATOM 1638 C CA . ASN B 1 31 ? -12.398 12.375 12.344 1 92.19 31 ASN B CA 1
ATOM 1639 C C . ASN B 1 31 ? -12.969 13.156 13.523 1 92.19 31 ASN B C 1
ATOM 1641 O O . ASN B 1 31 ? -12.523 13 14.656 1 92.19 31 ASN B O 1
ATOM 1645 N N . PHE B 1 32 ? -13.859 14 13.219 1 89.5 32 PHE B N 1
ATOM 1646 C CA . PHE B 1 32 ? -14.531 14.781 14.25 1 89.5 32 PHE B CA 1
ATOM 1647 C C . PHE B 1 32 ? -15.195 13.867 15.273 1 89.5 32 PHE B C 1
ATOM 1649 O O . PHE B 1 32 ? -15.055 14.07 16.484 1 89.5 32 PHE B O 1
ATOM 1656 N N . CYS B 1 33 ? -15.898 12.844 14.812 1 85.81 33 CYS B N 1
ATOM 1657 C CA . CYS B 1 33 ? -16.609 11.914 15.688 1 85.81 33 CYS B CA 1
ATOM 1658 C C . CYS B 1 33 ? -15.648 11.094 16.516 1 85.81 33 CYS B C 1
ATOM 1660 O O . CYS B 1 33 ? -15.867 10.891 17.719 1 85.81 33 CYS B O 1
ATOM 1662 N N . SER B 1 34 ? -14.602 10.641 15.898 1 84.69 34 SER B N 1
ATOM 1663 C CA . SER B 1 34 ? -13.672 9.719 16.547 1 84.69 34 SER B CA 1
ATOM 1664 C C . SER B 1 34 ? -12.836 10.43 17.609 1 84.69 34 SER B C 1
ATOM 1666 O O . SER B 1 34 ? -12.586 9.875 18.672 1 84.69 34 SER B O 1
ATOM 1668 N N . THR B 1 35 ? -12.461 11.641 17.328 1 80.44 35 THR B N 1
ATOM 1669 C CA . THR B 1 35 ? -11.531 12.336 18.219 1 80.44 35 THR B CA 1
ATOM 1670 C C . THR B 1 35 ? -12.266 12.961 19.391 1 80.44 35 THR B C 1
ATOM 1672 O O . THR B 1 35 ? -11.672 13.172 20.453 1 80.44 35 THR B O 1
ATOM 1675 N N . ARG B 1 36 ? -13.406 13.258 19.297 1 75.69 36 ARG B N 1
ATOM 1676 C CA . ARG B 1 36 ? -14.156 13.906 20.375 1 75.69 36 ARG B CA 1
ATOM 1677 C C . ARG B 1 36 ? -15.047 12.906 21.094 1 75.69 36 ARG B C 1
ATOM 1679 O O . ARG B 1 36 ? -15.852 13.289 21.953 1 75.69 36 ARG B O 1
ATOM 1686 N N . LYS B 1 37 ? -14.859 11.688 20.969 1 66.88 37 LYS B N 1
ATOM 1687 C CA . LYS B 1 37 ? -15.555 10.586 21.641 1 66.88 37 LYS B CA 1
ATOM 1688 C C . LYS B 1 37 ? -17.062 10.797 21.609 1 66.88 37 LYS B C 1
ATOM 1690 O O . LYS B 1 37 ? -17.766 10.461 22.578 1 66.88 37 LYS B O 1
ATOM 1695 N N . ILE B 1 38 ? -17.484 11.906 21.125 1 61.66 38 ILE B N 1
ATOM 1696 C CA . ILE B 1 38 ? -18.922 12.062 21.031 1 61.66 38 ILE B CA 1
ATOM 1697 C C . ILE B 1 38 ? -19.578 10.75 20.609 1 61.66 38 ILE B C 1
ATOM 1699 O O . ILE B 1 38 ? -20.531 10.281 21.234 1 61.66 38 ILE B O 1
ATOM 1703 N N . TYR B 1 39 ? -19.547 10.414 19.344 1 54.59 39 TYR B N 1
ATOM 1704 C CA . TYR B 1 39 ? -20.359 9.523 18.531 1 54.59 39 TYR B CA 1
ATOM 1705 C C . TYR B 1 39 ? -19.969 8.07 18.734 1 54.59 39 TYR B C 1
ATOM 1707 O O . TYR B 1 39 ? -20.375 7.191 17.969 1 54.59 39 TYR B O 1
ATOM 1715 N N . TYR B 1 40 ? -19.141 7.832 19.703 1 56.56 40 TYR B N 1
ATOM 1716 C CA . TYR B 1 40 ? -19.062 6.379 19.828 1 56.56 40 TYR B CA 1
ATOM 1717 C C . TYR B 1 40 ? -20.453 5.75 19.734 1 56.56 40 TYR B C 1
ATOM 1719 O O . TYR B 1 40 ? -20.625 4.695 19.125 1 56.56 40 TYR B O 1
ATOM 1727 N N . TYR B 1 41 ? -21.438 6.426 20.219 1 57.12 41 TYR B N 1
ATOM 1728 C CA . TYR B 1 41 ? -22.719 5.734 20.078 1 57.12 41 TYR B CA 1
ATOM 1729 C C . TYR B 1 41 ? -23.266 5.883 18.672 1 57.12 41 TYR B C 1
ATOM 1731 O O . TYR B 1 41 ? -23.625 4.891 18.016 1 57.12 41 TYR B O 1
ATOM 1739 N N . LEU B 1 42 ? -23.5 7.066 18.25 1 59.88 42 LEU B N 1
ATOM 1740 C CA . LEU B 1 42 ? -24.031 7.297 16.906 1 59.88 42 LEU B CA 1
ATOM 1741 C C . LEU B 1 42 ? -22.953 7.184 15.852 1 59.88 42 LEU B C 1
ATOM 1743 O O . LEU B 1 42 ? -23.219 6.812 14.711 1 59.88 42 LEU B O 1
ATOM 1747 N N . GLY B 1 43 ? -21.688 7.098 16.438 1 70.94 43 GLY B N 1
ATOM 1748 C CA . GLY B 1 43 ? -20.5 7.258 15.594 1 70.94 43 GLY B CA 1
ATOM 1749 C C . GLY B 1 43 ? -20.016 5.949 15.008 1 70.94 43 GLY B C 1
ATOM 1750 O O . GLY B 1 43 ? -19.438 5.93 13.914 1 70.94 43 GLY B O 1
ATOM 1751 N N . PHE B 1 44 ? -20.625 4.949 15.539 1 81.12 44 PHE B N 1
ATOM 1752 C CA . PHE B 1 44 ? -20.094 3.668 15.086 1 81.12 44 PHE B CA 1
ATOM 1753 C C . PHE B 1 44 ? -20.594 3.336 13.688 1 81.12 44 PHE B C 1
ATOM 1755 O O . PHE B 1 44 ? -19.828 2.912 12.828 1 81.12 44 PHE B O 1
ATOM 1762 N N . ILE B 1 45 ? -21.859 3.566 13.492 1 84.38 45 ILE B N 1
ATOM 1763 C CA . ILE B 1 45 ? -22.469 3.266 12.195 1 84.38 45 ILE B CA 1
ATOM 1764 C C . ILE B 1 45 ? -21.812 4.121 11.117 1 84.38 45 ILE B C 1
ATOM 1766 O O . ILE B 1 45 ? -21.516 3.635 10.023 1 84.38 45 ILE B O 1
ATOM 1770 N N . TYR B 1 46 ? -21.656 5.359 11.422 1 87.62 46 TYR B N 1
ATOM 1771 C CA . TYR B 1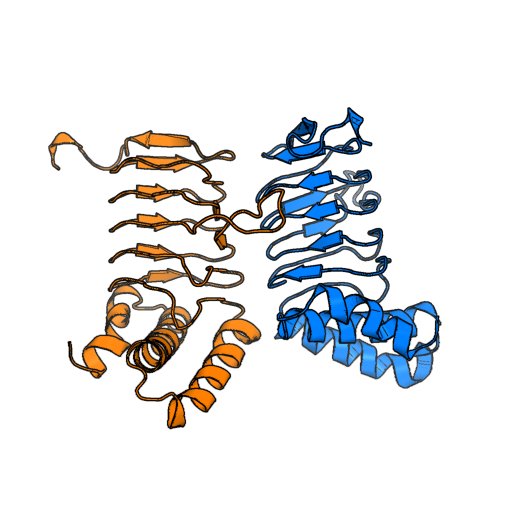 46 ? -21.031 6.25 10.445 1 87.62 46 TYR B CA 1
ATOM 1772 C C . TYR B 1 46 ? -19.594 5.84 10.164 1 87.62 46 TYR B C 1
ATOM 1774 O O . TYR B 1 46 ? -19.141 5.914 9.016 1 87.62 46 TYR B O 1
ATOM 1782 N N . LEU B 1 47 ? -18.938 5.449 11.172 1 87.12 47 LEU B N 1
ATOM 1783 C CA . LEU B 1 47 ? -17.547 5.023 10.984 1 87.12 47 LEU B CA 1
ATOM 1784 C C . LEU B 1 47 ? -17.469 3.777 10.109 1 87.12 47 LEU B C 1
ATOM 1786 O O . LEU B 1 47 ? -16.562 3.641 9.297 1 87.12 47 LEU B O 1
ATOM 1790 N N . LEU B 1 48 ? -18.375 2.939 10.305 1 87.81 48 LEU B N 1
ATOM 1791 C CA . LEU B 1 48 ? -18.469 1.771 9.438 1 87.81 48 LEU B CA 1
ATOM 1792 C C . LEU B 1 48 ? -18.766 2.186 7.996 1 87.81 48 LEU B C 1
ATOM 1794 O O . LEU B 1 48 ? -18.156 1.66 7.059 1 87.81 48 LEU B O 1
ATOM 1798 N N . PHE B 1 49 ? -19.703 3.049 7.91 1 90.19 49 PHE B N 1
ATOM 1799 C CA . PHE B 1 49 ? -20.047 3.59 6.602 1 90.19 49 PHE B CA 1
ATOM 1800 C C . PHE B 1 49 ? -18.828 4.219 5.941 1 90.19 49 PHE B C 1
ATOM 1802 O O . PHE B 1 49 ? -18.562 3.99 4.758 1 90.19 49 PHE B O 1
ATOM 1809 N N . TYR B 1 50 ? -18.109 5.012 6.68 1 92.06 50 TYR B N 1
ATOM 1810 C CA . TYR B 1 50 ? -16.906 5.656 6.18 1 92.06 50 TYR B CA 1
ATOM 1811 C C . TYR B 1 50 ? -15.898 4.621 5.676 1 92.06 50 TYR B C 1
ATOM 1813 O O . TYR B 1 50 ? -15.328 4.777 4.594 1 92.06 50 TYR B O 1
ATOM 1821 N N . LYS B 1 51 ? -15.711 3.586 6.398 1 90.75 51 LYS B N 1
ATOM 1822 C CA . LYS B 1 51 ? -14.758 2.543 6.043 1 90.75 51 LYS B CA 1
ATOM 1823 C C . LYS B 1 51 ? -15.148 1.854 4.742 1 90.75 51 LYS B C 1
ATOM 1825 O O . LYS B 1 51 ? -14.32 1.688 3.846 1 90.75 51 LYS B O 1
ATOM 1830 N N . ILE B 1 52 ? -16.344 1.523 4.527 1 90.56 52 ILE B N 1
ATOM 1831 C CA . ILE B 1 52 ? -16.812 0.807 3.354 1 90.56 52 ILE B CA 1
ATOM 1832 C C . ILE B 1 52 ? -16.734 1.714 2.127 1 90.56 52 ILE B C 1
ATOM 1834 O O . ILE B 1 52 ? -16.203 1.317 1.087 1 90.56 52 ILE B O 1
ATOM 1838 N N . LEU B 1 53 ? -17.203 2.877 2.27 1 90.5 53 LEU B N 1
ATOM 1839 C CA . LEU B 1 53 ? -17.281 3.777 1.126 1 90.5 53 LEU B CA 1
ATOM 1840 C C . LEU B 1 53 ? -15.891 4.25 0.705 1 90.5 53 LEU B C 1
ATOM 1842 O O . LEU B 1 53 ? -15.5 4.078 -0.45 1 90.5 53 LEU B O 1
ATOM 1846 N N . VAL B 1 54 ? -15.141 4.828 1.657 1 90.81 54 VAL B N 1
ATOM 1847 C CA . VAL B 1 54 ? -13.891 5.492 1.314 1 90.81 54 VAL B CA 1
ATOM 1848 C C . VAL B 1 54 ? -12.781 4.457 1.142 1 90.81 54 VAL B C 1
ATOM 1850 O O . VAL B 1 54 ? -12.055 4.477 0.145 1 90.81 54 VAL B O 1
ATOM 1853 N N . GLU B 1 55 ? -12.672 3.539 2.049 1 89.69 55 GLU B N 1
ATOM 1854 C CA . GLU B 1 55 ? -11.562 2.586 2.014 1 89.69 55 GLU B CA 1
ATOM 1855 C C . GLU B 1 55 ? -11.82 1.478 0.999 1 89.69 55 GLU B C 1
ATOM 1857 O O . GLU B 1 55 ? -10.945 1.146 0.197 1 89.69 55 GLU B O 1
ATOM 1862 N N . TRP B 1 56 ? -13.016 0.953 0.993 1 89.94 56 TRP B N 1
ATOM 1863 C CA . TRP B 1 56 ? -13.266 -0.212 0.15 1 89.94 56 TRP B CA 1
ATOM 1864 C C . TRP B 1 56 ? -13.695 0.211 -1.252 1 89.94 56 TRP B C 1
ATOM 1866 O O . TRP B 1 56 ? -13.172 -0.301 -2.246 1 89.94 56 TRP B O 1
ATOM 1876 N N . PHE B 1 57 ? -14.609 1.153 -1.346 1 89.31 57 PHE B N 1
ATOM 1877 C CA . PHE B 1 57 ? -15.141 1.533 -2.648 1 89.31 57 PHE B CA 1
ATOM 1878 C C . PHE B 1 57 ? -14.195 2.496 -3.359 1 89.31 57 PHE B C 1
ATOM 1880 O O . PHE B 1 57 ? -13.844 2.285 -4.523 1 89.31 57 PHE B O 1
ATOM 1887 N N . PHE B 1 58 ? -13.758 3.529 -2.641 1 92.44 58 PHE B N 1
ATOM 1888 C CA . PHE B 1 58 ? -12.898 4.516 -3.279 1 92.44 58 PHE B CA 1
ATOM 1889 C C . PHE B 1 58 ? -11.438 4.078 -3.227 1 92.44 58 PHE B C 1
ATOM 1891 O O . PHE B 1 58 ? -10.562 4.742 -3.783 1 92.44 58 PHE B O 1
ATOM 1898 N N . SER B 1 59 ? -11.133 2.99 -2.521 1 94.75 59 SER B N 1
ATOM 1899 C CA . SER B 1 59 ? -9.805 2.402 -2.426 1 94.75 59 SER B CA 1
ATOM 1900 C C . SER B 1 59 ? -8.789 3.41 -1.887 1 94.75 59 SER B C 1
ATOM 1902 O O . SER B 1 59 ? -7.676 3.518 -2.402 1 94.75 59 SER B O 1
ATOM 1904 N N . THR B 1 60 ? -9.242 4.246 -1.044 1 95.75 60 THR B N 1
ATOM 1905 C CA . THR B 1 60 ? -8.438 5.242 -0.339 1 95.75 60 THR B CA 1
ATOM 1906 C C . THR B 1 60 ? -8.461 4.988 1.166 1 95.75 60 THR B C 1
ATOM 1908 O O . THR B 1 60 ? -9.523 5.043 1.792 1 95.75 60 THR B O 1
ATOM 1911 N N . GLU B 1 61 ? -7.285 4.695 1.705 1 96.81 61 GLU B N 1
ATOM 1912 C CA . GLU B 1 61 ? -7.254 4.34 3.121 1 96.81 61 GLU B CA 1
ATOM 1913 C C . GLU B 1 61 ? -6.652 5.469 3.957 1 96.81 61 GLU B C 1
ATOM 1915 O O . GLU B 1 61 ? -5.434 5.543 4.121 1 96.81 61 GLU B O 1
ATOM 1920 N N . ILE B 1 62 ? -7.527 6.301 4.562 1 97.06 62 ILE B N 1
ATOM 1921 C CA . ILE B 1 62 ? -7.223 7.316 5.566 1 97.06 62 ILE B CA 1
ATOM 1922 C C . ILE B 1 62 ? -7.965 7 6.863 1 97.06 62 ILE B C 1
ATOM 1924 O O . ILE B 1 62 ? -9.156 7.301 6.996 1 97.06 62 ILE B O 1
ATOM 1928 N N . PRO B 1 63 ? -7.238 6.441 7.816 1 95.56 63 PRO B N 1
ATOM 1929 C CA . PRO B 1 63 ? -7.93 6.117 9.07 1 95.56 63 PRO B CA 1
ATOM 1930 C C . PRO B 1 63 ? -8.602 7.332 9.703 1 95.56 63 PRO B C 1
ATOM 1932 O O . PRO B 1 63 ? -8.055 8.438 9.672 1 95.56 63 PRO B O 1
ATOM 1935 N N . TRP B 1 64 ? -9.742 7.109 10.281 1 92.56 64 TRP B N 1
ATOM 1936 C CA . TRP B 1 64 ? -10.555 8.219 10.773 1 92.56 64 TRP B CA 1
ATOM 1937 C C . TRP B 1 64 ? -9.883 8.906 11.961 1 92.56 64 TRP B C 1
ATOM 1939 O O . TRP B 1 64 ? -10.234 10.031 12.312 1 92.56 64 TRP B O 1
ATOM 1949 N N . ASN B 1 65 ? -8.938 8.281 12.562 1 92.75 65 ASN B N 1
ATOM 1950 C CA . ASN B 1 65 ? -8.328 8.867 13.758 1 92.75 65 ASN B CA 1
ATOM 1951 C C . ASN B 1 65 ? -6.953 9.461 13.453 1 92.75 65 ASN B C 1
ATOM 1953 O O . ASN B 1 65 ? -6.254 9.906 14.359 1 92.75 65 ASN B O 1
ATOM 1957 N N . VAL B 1 66 ? -6.531 9.414 12.227 1 95.94 66 VAL B N 1
ATOM 1958 C CA . VAL B 1 66 ? -5.238 9.977 11.859 1 95.94 66 VAL B CA 1
ATOM 1959 C C . VAL B 1 66 ? -5.262 11.492 12.039 1 95.94 66 VAL B C 1
ATOM 1961 O O . VAL B 1 66 ? -6.301 12.133 11.852 1 95.94 66 VAL B O 1
ATOM 1964 N N . LYS B 1 67 ? -4.105 12.133 12.422 1 97.25 67 LYS B N 1
ATOM 1965 C CA . LYS B 1 67 ? -3.998 13.578 12.625 1 97.25 67 LYS B CA 1
ATOM 1966 C C . LYS B 1 67 ? -3.514 14.281 11.359 1 97.25 67 LYS B C 1
ATOM 1968 O O . LYS B 1 67 ? -2.357 14.125 10.961 1 97.25 67 LYS B O 1
ATOM 1973 N N . ILE B 1 68 ? -4.426 15.07 10.75 1 98.06 68 ILE B N 1
ATOM 1974 C CA . ILE B 1 68 ? -4.09 15.797 9.531 1 98.06 68 ILE B CA 1
ATOM 1975 C C . ILE B 1 68 ? -4.559 17.25 9.656 1 98.06 68 ILE B C 1
ATOM 1977 O O . ILE B 1 68 ? -5.734 17.5 9.93 1 98.06 68 ILE B O 1
ATOM 1981 N N . GLY B 1 69 ? -3.625 18.203 9.43 1 98.31 69 GLY B N 1
ATOM 1982 C CA . GLY B 1 69 ? -3.932 19.609 9.516 1 98.31 69 GLY B CA 1
ATOM 1983 C C . GLY B 1 69 ? -4.891 20.078 8.438 1 98.31 69 GLY B C 1
ATOM 1984 O O . GLY B 1 69 ? -5.293 19.297 7.574 1 98.31 69 GLY B O 1
ATOM 1985 N N . LYS B 1 70 ? -5.223 21.375 8.469 1 98.06 70 LYS B N 1
ATOM 1986 C CA . LYS B 1 70 ? -6.227 21.969 7.582 1 98.06 70 LYS B CA 1
ATOM 1987 C C . LYS B 1 70 ? -5.676 22.141 6.172 1 98.06 70 LYS B C 1
ATOM 1989 O O . LYS B 1 70 ? -4.461 22.172 5.973 1 98.06 70 LYS B O 1
ATOM 1994 N N . ASN B 1 71 ? -6.609 22.219 5.25 1 98.5 71 ASN B N 1
ATOM 1995 C CA . ASN B 1 71 ? -6.277 22.516 3.855 1 98.5 71 ASN B CA 1
ATOM 1996 C C . ASN B 1 71 ? -5.469 21.375 3.227 1 98.5 71 ASN B C 1
ATOM 1998 O O . ASN B 1 71 ? -4.434 21.625 2.605 1 98.5 71 ASN B O 1
ATOM 2002 N N . LEU B 1 72 ? -5.973 20.203 3.414 1 98.69 72 LEU B N 1
ATOM 2003 C CA . LEU B 1 72 ? -5.43 19.031 2.73 1 98.69 72 LEU B CA 1
ATOM 2004 C C . LEU B 1 72 ? -5.938 18.969 1.295 1 98.69 72 LEU B C 1
ATOM 2006 O O . LEU B 1 72 ? -7.145 19 1.056 1 98.69 72 LEU B O 1
ATOM 2010 N N . SER B 1 73 ? -5.051 18.875 0.402 1 98.5 73 SER B N 1
ATOM 2011 C CA . SER B 1 73 ? -5.375 18.641 -0.999 1 98.5 73 SER B CA 1
ATOM 2012 C C . SER B 1 73 ? -5.207 17.156 -1.354 1 98.5 73 SER B C 1
ATOM 2014 O O . SER B 1 73 ? -4.172 16.562 -1.058 1 98.5 73 SER B O 1
ATOM 2016 N N . LEU B 1 74 ? -6.219 16.578 -1.953 1 98.19 74 LEU B N 1
ATOM 2017 C CA . LEU B 1 74 ? -6.191 15.172 -2.352 1 98.19 74 LEU B CA 1
ATOM 2018 C C . LEU B 1 74 ? -6.477 15.023 -3.842 1 98.19 74 LEU B C 1
ATOM 2020 O O . LEU B 1 74 ? -7.609 15.219 -4.281 1 98.19 74 LEU B O 1
ATOM 2024 N N . PHE B 1 75 ? -5.449 14.594 -4.598 1 96 75 PHE B N 1
ATOM 2025 C CA . PHE B 1 75 ? -5.625 14.32 -6.02 1 96 75 PHE B CA 1
ATOM 2026 C C . PHE B 1 75 ? -5.73 12.82 -6.277 1 96 75 PHE B C 1
ATOM 2028 O O . PHE B 1 75 ? -4.883 12.047 -5.836 1 96 75 PHE B O 1
ATOM 2035 N N . HIS B 1 76 ? -6.902 12.203 -7.008 1 92.31 76 HIS B N 1
ATOM 2036 C CA . HIS B 1 76 ? -7.164 10.82 -7.371 1 92.31 76 HIS B CA 1
ATOM 2037 C C . HIS B 1 76 ? -7.328 9.945 -6.133 1 92.31 76 HIS B C 1
ATOM 2039 O O . HIS B 1 76 ? -8.445 9.719 -5.668 1 92.31 76 HIS B O 1
ATOM 2045 N N . GLY B 1 77 ? -6.383 9.648 -5.344 1 92.56 77 GLY B N 1
ATOM 2046 C CA . GLY B 1 77 ? -6.426 9.07 -4.008 1 92.56 77 GLY B CA 1
ATOM 2047 C C . GLY B 1 77 ? -6.418 7.555 -4.012 1 92.56 77 GLY B C 1
ATOM 2048 O O . GLY B 1 77 ? -6.258 6.93 -2.961 1 92.56 77 GLY B O 1
ATOM 2049 N N . GLN B 1 78 ? -6.688 6.883 -5.305 1 94.81 78 GLN B N 1
ATOM 2050 C CA . GLN B 1 78 ? -6.734 5.426 -5.344 1 94.81 78 GLN B CA 1
ATOM 2051 C C . GLN B 1 78 ? -5.414 4.816 -4.879 1 94.81 78 GLN B C 1
ATOM 2053 O O . GLN B 1 78 ? -4.34 5.27 -5.281 1 94.81 78 GLN B O 1
ATOM 2058 N N . ALA B 1 79 ? -5.562 3.809 -4.016 1 97.31 79 ALA B N 1
ATOM 2059 C CA . ALA B 1 79 ? -4.445 3.041 -3.475 1 97.31 79 ALA B CA 1
ATOM 2060 C C . ALA B 1 79 ? -3.568 3.908 -2.576 1 97.31 79 ALA B C 1
ATOM 2062 O O . ALA B 1 79 ? -2.389 3.609 -2.375 1 97.31 79 ALA B O 1
ATOM 2063 N N . LEU B 1 80 ? -4.086 5.008 -2.102 1 98.06 80 LEU B N 1
ATOM 2064 C CA . LEU B 1 80 ? -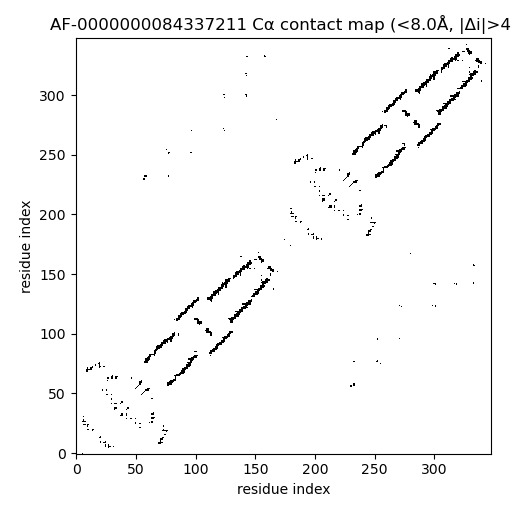3.465 5.738 -1 1 98.06 80 LEU B CA 1
ATOM 2065 C C . LEU B 1 80 ? -3.65 4.992 0.318 1 98.06 80 LEU B C 1
ATOM 2067 O O . LEU B 1 80 ? -4.754 4.543 0.633 1 98.06 80 LEU B O 1
ATOM 2071 N N . VAL B 1 81 ? -2.535 4.789 1.04 1 98.25 81 VAL B N 1
ATOM 2072 C CA . VAL B 1 81 ? -2.59 4.086 2.32 1 98.25 81 VAL B CA 1
ATOM 2073 C C . VAL B 1 81 ? -1.822 4.879 3.377 1 98.25 81 VAL B C 1
ATOM 2075 O O . VAL B 1 81 ? -0.629 5.148 3.215 1 98.25 81 VAL B O 1
ATOM 2078 N N . ILE B 1 82 ? -2.508 5.273 4.461 1 98.25 82 ILE B N 1
ATOM 2079 C CA . ILE B 1 82 ? -1.913 5.984 5.586 1 98.25 82 ILE B CA 1
ATOM 2080 C C . ILE B 1 82 ? -2.135 5.191 6.875 1 98.25 82 ILE B C 1
ATOM 2082 O O . ILE B 1 82 ? -3.252 4.754 7.156 1 98.25 82 ILE B O 1
ATOM 2086 N N . SER B 1 83 ? -1.041 4.996 7.605 1 96.69 83 SER B N 1
ATOM 2087 C CA . SER B 1 83 ? -1.169 4.324 8.891 1 96.69 83 SER B CA 1
ATOM 2088 C C . SER B 1 83 ? -1.793 5.242 9.938 1 96.69 83 SER B C 1
ATOM 2090 O O . SER B 1 83 ? -1.697 6.469 9.828 1 96.69 83 SER B O 1
ATOM 2092 N N . ASN B 1 84 ? -2.373 4.699 10.961 1 94.19 84 ASN B N 1
ATOM 2093 C CA . ASN B 1 84 ? -3.209 5.426 11.914 1 94.19 84 ASN B CA 1
ATOM 2094 C C . ASN B 1 84 ? -2.383 6.375 12.773 1 94.19 84 ASN B C 1
ATOM 2096 O O . ASN B 1 84 ? -2.908 7.355 13.305 1 94.19 84 ASN B O 1
ATOM 2100 N N . GLN B 1 85 ? -1.075 6.145 12.906 1 96.38 85 GLN B N 1
ATOM 2101 C CA . GLN B 1 85 ? -0.281 6.949 13.828 1 96.38 85 GLN B CA 1
ATOM 2102 C C . GLN B 1 85 ? 0.514 8.016 13.086 1 96.38 85 GLN B C 1
ATOM 2104 O O . GLN B 1 85 ? 1.324 8.727 13.688 1 96.38 85 GLN B O 1
ATOM 2109 N N . VAL B 1 86 ? 0.269 8.102 11.859 1 98.31 86 VAL B N 1
ATOM 2110 C CA . VAL B 1 86 ? 0.912 9.141 11.062 1 98.31 86 VAL B CA 1
ATOM 2111 C C . VAL B 1 86 ? 0.367 10.508 11.461 1 98.31 86 VAL B C 1
ATOM 2113 O O . VAL B 1 86 ? -0.809 10.641 11.812 1 98.31 86 VAL B O 1
ATOM 2116 N N . VAL B 1 87 ? 1.238 11.555 11.453 1 98.75 87 VAL B N 1
ATOM 2117 C CA . VAL B 1 87 ? 0.857 12.945 11.648 1 98.75 87 VAL B CA 1
ATOM 2118 C C . VAL B 1 87 ? 1.217 13.766 10.414 1 98.75 87 VAL B C 1
ATOM 2120 O O . VAL B 1 87 ? 2.336 13.672 9.898 1 98.75 87 VAL B O 1
ATOM 2123 N N . ILE B 1 88 ? 0.253 14.5 9.906 1 98.81 88 ILE B N 1
ATOM 2124 C CA . ILE B 1 88 ? 0.466 15.367 8.758 1 98.81 88 ILE B CA 1
ATOM 2125 C C . ILE B 1 88 ? 0.038 16.797 9.094 1 98.81 88 ILE B C 1
ATOM 2127 O O . ILE B 1 88 ? -1.054 17.016 9.625 1 98.81 88 ILE B O 1
ATOM 2131 N N . GLY B 1 89 ? 0.869 17.766 8.844 1 98.75 89 GLY B N 1
ATOM 2132 C CA . GLY B 1 89 ? 0.585 19.156 9.117 1 98.75 89 GLY B CA 1
ATOM 2133 C C . GLY B 1 89 ? -0.466 19.75 8.195 1 98.75 89 GLY B C 1
ATOM 2134 O O . GLY B 1 89 ? -1.294 19.016 7.648 1 98.75 89 GLY B O 1
ATOM 2135 N N . HIS B 1 90 ? -0.501 21.141 8.094 1 98.69 90 HIS B N 1
ATOM 2136 C CA . HIS B 1 90 ? -1.503 21.828 7.285 1 98.69 90 HIS B CA 1
ATOM 2137 C C . HIS B 1 90 ? -0.97 22.125 5.891 1 98.69 90 HIS B C 1
ATOM 2139 O O . HIS B 1 90 ? 0.243 22.141 5.672 1 98.69 90 HIS B O 1
ATOM 2145 N N . ASN B 1 91 ? -1.852 22.281 4.973 1 98.75 91 ASN B N 1
ATOM 2146 C CA . ASN B 1 91 ? -1.554 22.703 3.605 1 98.75 91 ASN B CA 1
ATOM 2147 C C . ASN B 1 91 ? -0.653 21.688 2.9 1 98.75 91 ASN B C 1
ATOM 2149 O O . ASN B 1 91 ? 0.325 22.062 2.254 1 98.75 91 ASN B O 1
ATOM 2153 N N . CYS B 1 92 ? -0.958 20.5 3.078 1 98.81 92 CYS B N 1
ATOM 2154 C CA . CYS B 1 92 ? -0.232 19.422 2.418 1 98.81 92 CYS B CA 1
ATOM 2155 C C . CYS B 1 92 ? -1.034 18.859 1.25 1 98.81 92 CYS B C 1
ATOM 2157 O O . CYS B 1 92 ? -2.246 19.062 1.168 1 98.81 92 CYS B O 1
ATOM 2159 N N . THR B 1 93 ? -0.329 18.188 0.357 1 98.81 93 THR B N 1
ATOM 2160 C CA . THR B 1 93 ? -0.93 17.562 -0.812 1 98.81 93 THR B CA 1
ATOM 2161 C C . THR B 1 93 ? -0.592 16.078 -0.856 1 98.81 93 THR B C 1
ATOM 2163 O O . THR B 1 93 ? 0.563 15.688 -0.666 1 98.81 93 THR B O 1
ATOM 2166 N N . LEU B 1 94 ? -1.611 15.242 -1.07 1 98.56 94 LEU B N 1
ATOM 2167 C CA . LEU B 1 94 ? -1.469 13.797 -1.233 1 98.56 94 LEU B CA 1
ATOM 2168 C C . LEU B 1 94 ? -1.967 13.359 -2.604 1 98.56 94 LEU B C 1
ATOM 2170 O O . LEU B 1 94 ? -2.889 13.961 -3.16 1 98.56 94 LEU B O 1
ATOM 2174 N N . ARG B 1 95 ? -1.392 12.266 -3.123 1 98.25 95 ARG B N 1
ATOM 2175 C CA . ARG B 1 95 ? -1.776 11.711 -4.414 1 98.25 95 ARG B CA 1
ATOM 2176 C C . ARG B 1 95 ? -1.894 10.188 -4.34 1 98.25 95 ARG B C 1
ATOM 2178 O O . ARG B 1 95 ? -1.68 9.594 -3.281 1 98.25 95 ARG B O 1
ATOM 2185 N N . GLN B 1 96 ? -2.271 9.555 -5.469 1 97.62 96 GLN B N 1
ATOM 2186 C CA . GLN B 1 96 ? -2.598 8.133 -5.551 1 97.62 96 GLN B CA 1
ATOM 2187 C C . GLN B 1 96 ? -1.353 7.273 -5.359 1 97.62 96 GLN B C 1
ATOM 2189 O O . GLN B 1 96 ? -0.232 7.73 -5.594 1 97.62 96 GLN B O 1
ATOM 2194 N N . SER B 1 97 ? -1.604 6.004 -4.957 1 98.19 97 SER B N 1
ATOM 2195 C CA . SER B 1 97 ? -0.597 4.949 -4.879 1 98.19 97 SER B CA 1
ATOM 2196 C C . SER B 1 97 ? 0.559 5.359 -3.973 1 98.19 97 SER B C 1
ATOM 2198 O O . SER B 1 97 ? 1.718 5.051 -4.258 1 98.19 97 SER B O 1
ATOM 2200 N N . THR B 1 98 ? 0.205 6.148 -2.949 1 98.56 98 THR B N 1
ATOM 2201 C CA . THR B 1 98 ? 1.17 6.594 -1.951 1 98.56 98 THR B CA 1
ATOM 2202 C C . THR B 1 98 ? 0.956 5.867 -0.628 1 98.56 98 THR B C 1
ATOM 2204 O O . THR B 1 98 ? -0.182 5.68 -0.192 1 98.56 98 THR B O 1
ATOM 2207 N N . THR B 1 99 ? 2.049 5.402 -0.065 1 98.69 99 THR B N 1
ATOM 2208 C CA . THR B 1 99 ? 2.016 4.695 1.21 1 98.69 99 THR B CA 1
ATOM 2209 C C . THR B 1 99 ? 2.809 5.453 2.271 1 98.69 99 THR B C 1
ATOM 2211 O O . THR B 1 99 ? 3.994 5.738 2.082 1 98.69 99 THR B O 1
ATOM 2214 N N . ILE B 1 100 ? 2.172 5.828 3.361 1 98.75 100 ILE B N 1
ATOM 2215 C CA . ILE B 1 100 ? 2.793 6.48 4.508 1 98.75 100 ILE B CA 1
ATOM 2216 C C . ILE B 1 100 ? 2.559 5.645 5.766 1 98.75 100 ILE B C 1
ATOM 2218 O O . ILE B 1 100 ? 1.43 5.547 6.254 1 98.75 100 ILE B O 1
ATOM 2222 N N . GLY B 1 101 ? 3.666 5.031 6.246 1 97.38 101 GLY B N 1
ATOM 2223 C CA . GLY B 1 101 ? 3.406 4.129 7.359 1 97.38 101 GLY B CA 1
ATOM 2224 C C . GLY B 1 101 ? 4.672 3.646 8.047 1 97.38 101 GLY B C 1
ATOM 2225 O O . GLY B 1 101 ? 5.746 4.223 7.852 1 97.38 101 GLY B O 1
ATOM 2226 N N . ASN B 1 102 ? 4.48 2.637 8.883 1 95 102 ASN B N 1
ATOM 2227 C CA . ASN B 1 102 ? 5.531 2.115 9.75 1 95 102 ASN B CA 1
ATOM 2228 C C . ASN B 1 102 ? 6.336 1.022 9.055 1 95 102 ASN B C 1
ATOM 2230 O O . ASN B 1 102 ? 5.879 0.436 8.07 1 95 102 ASN B O 1
ATOM 2234 N N . LYS B 1 103 ? 7.5 0.899 9.625 1 90.62 103 LYS B N 1
ATOM 2235 C CA . LYS B 1 103 ? 8.359 -0.216 9.234 1 90.62 103 LYS B CA 1
ATOM 2236 C C . LYS B 1 103 ? 8.18 -1.404 10.18 1 90.62 103 LYS B C 1
ATOM 2238 O O . LYS B 1 103 ? 8.102 -1.231 11.398 1 90.62 103 LYS B O 1
ATOM 2243 N N . GLN B 1 104 ? 8.047 -2.527 9.555 1 86.25 104 GLN B N 1
ATOM 2244 C CA . GLN B 1 104 ? 8.055 -3.727 10.391 1 86.25 104 GLN B CA 1
ATOM 2245 C C . GLN B 1 104 ? 9.453 -4.008 10.938 1 86.25 104 GLN B C 1
ATOM 2247 O O . GLN B 1 104 ? 10.43 -3.977 10.195 1 86.25 104 GLN B O 1
ATOM 2252 N N . LEU B 1 105 ? 9.438 -4.348 12.211 1 85.69 105 LEU B N 1
ATOM 2253 C CA . LEU B 1 105 ? 10.711 -4.586 12.875 1 85.69 105 LEU B CA 1
ATOM 2254 C C . LEU B 1 105 ? 11.016 -6.078 12.945 1 85.69 105 LEU B C 1
ATOM 2256 O O . LEU B 1 105 ? 10.125 -6.91 12.758 1 85.69 105 LEU B O 1
ATOM 2260 N N . ALA B 1 106 ? 12.242 -6.457 13.18 1 78.88 106 ALA B N 1
ATOM 2261 C CA . ALA B 1 106 ? 12.711 -7.84 13.227 1 78.88 106 ALA B CA 1
ATOM 2262 C C . ALA B 1 106 ? 11.992 -8.625 14.328 1 78.88 106 ALA B C 1
ATOM 2264 O O . ALA B 1 106 ? 11.766 -9.828 14.195 1 78.88 106 ALA B O 1
ATOM 2265 N N . ASN B 1 107 ? 11.602 -7.895 15.336 1 80.25 107 ASN B N 1
ATOM 2266 C CA . ASN B 1 107 ? 10.969 -8.555 16.484 1 80.25 107 ASN B CA 1
ATOM 2267 C C . ASN B 1 107 ? 9.477 -8.742 16.25 1 80.25 107 ASN B C 1
ATOM 2269 O O . ASN B 1 107 ? 8.766 -9.219 17.141 1 80.25 107 ASN B O 1
ATOM 2273 N N . GLY B 1 108 ? 9.031 -8.359 15.102 1 79.5 108 GLY B N 1
ATOM 2274 C CA . GLY B 1 108 ? 7.617 -8.523 14.789 1 79.5 108 GLY B CA 1
ATOM 2275 C C . GLY B 1 108 ? 6.805 -7.27 15.055 1 79.5 108 GLY B C 1
ATOM 2276 O O . GLY B 1 108 ? 5.672 -7.148 14.586 1 79.5 108 GLY B O 1
ATOM 2277 N N . GLY B 1 109 ? 7.43 -6.43 15.789 1 85.94 109 GLY B N 1
ATOM 2278 C CA . GLY B 1 109 ? 6.762 -5.172 16.078 1 85.94 109 GLY B CA 1
ATOM 2279 C C . GLY B 1 109 ? 6.879 -4.164 14.945 1 85.94 109 GLY B C 1
ATOM 2280 O O . GLY B 1 109 ? 7.27 -4.52 13.828 1 85.94 109 GLY B O 1
ATOM 2281 N N . TYR B 1 110 ? 6.387 -2.924 15.219 1 91.25 110 TYR B N 1
ATOM 2282 C CA . TYR B 1 110 ? 6.406 -1.854 14.227 1 91.25 110 TYR B CA 1
ATOM 2283 C C . TYR B 1 110 ? 7.105 -0.616 14.773 1 91.25 110 TYR B C 1
ATOM 2285 O O . TYR B 1 110 ? 7.055 -0.344 15.977 1 91.25 110 TYR B O 1
ATOM 2293 N N . SER B 1 111 ? 7.762 0.029 13.852 1 92.75 111 SER B N 1
ATOM 2294 C CA . SER B 1 111 ? 8.352 1.315 14.203 1 92.75 111 SER B CA 1
ATOM 2295 C C . SER B 1 111 ? 7.277 2.371 14.445 1 92.75 111 SER B C 1
ATOM 2297 O O . SER B 1 111 ? 6.094 2.121 14.219 1 92.75 111 SER B O 1
ATOM 2299 N N . SER B 1 112 ? 7.793 3.504 14.984 1 95.62 112 SER B N 1
ATOM 2300 C CA . SER B 1 112 ? 6.926 4.676 14.961 1 95.62 112 SER B CA 1
ATOM 2301 C C . SER B 1 112 ? 6.578 5.086 13.539 1 95.62 112 SER B C 1
ATOM 2303 O O . SER B 1 112 ? 7.191 4.602 12.578 1 95.62 112 SER B O 1
ATOM 2305 N N . SER B 1 113 ? 5.586 5.926 13.438 1 97.81 113 SER B N 1
ATOM 2306 C CA . SER B 1 113 ? 5.082 6.359 12.141 1 97.81 113 SER B CA 1
ATOM 2307 C C . SER B 1 113 ? 5.691 7.691 11.719 1 97.81 113 SER B C 1
ATOM 2309 O O . SER B 1 113 ? 6.23 8.422 12.555 1 97.81 113 SER B O 1
ATOM 2311 N N . PRO B 1 114 ? 5.609 8.016 10.438 1 98.69 114 PRO B N 1
ATOM 2312 C CA . PRO B 1 114 ? 6.145 9.281 9.93 1 98.69 114 PRO B CA 1
ATOM 2313 C C . PRO B 1 114 ? 5.434 10.5 10.516 1 98.69 114 PRO B C 1
ATOM 2315 O O . PRO B 1 114 ? 4.234 10.445 10.797 1 98.69 114 PRO B O 1
ATOM 2318 N N . VAL B 1 115 ? 6.207 11.523 10.68 1 98.88 115 VAL B N 1
ATOM 2319 C CA . VAL B 1 115 ? 5.699 12.852 11.023 1 98.88 115 VAL B CA 1
ATOM 2320 C C . VAL B 1 115 ? 5.984 13.828 9.883 1 98.88 115 VAL B C 1
ATOM 2322 O O . VAL B 1 115 ? 7.148 14.078 9.555 1 98.88 115 VAL B O 1
ATOM 2325 N N . ILE B 1 116 ? 4.949 14.359 9.305 1 98.88 116 ILE B N 1
ATOM 2326 C CA . ILE B 1 116 ? 5.055 15.234 8.141 1 98.88 116 ILE B CA 1
ATOM 2327 C C . ILE B 1 116 ? 4.668 16.656 8.523 1 98.88 116 ILE B C 1
ATOM 2329 O O . ILE B 1 116 ? 3.59 16.891 9.078 1 98.88 116 ILE B O 1
ATOM 2333 N N . GLY B 1 117 ? 5.527 17.625 8.25 1 98.81 117 GLY B N 1
ATOM 2334 C CA . GLY B 1 117 ? 5.301 19.031 8.602 1 98.81 117 GLY B CA 1
ATOM 2335 C C . GLY B 1 117 ? 4.285 19.703 7.707 1 98.81 117 GLY B C 1
ATOM 2336 O O . GLY B 1 117 ? 3.385 19.062 7.172 1 98.81 117 GLY B O 1
ATOM 2337 N N . ASN B 1 118 ? 4.43 21.078 7.629 1 98.75 118 ASN B N 1
ATOM 2338 C CA . ASN B 1 118 ? 3.488 21.906 6.879 1 98.75 118 ASN B CA 1
ATOM 2339 C C . ASN B 1 118 ? 3.98 22.156 5.457 1 98.75 118 ASN B C 1
ATOM 2341 O O . ASN B 1 118 ? 5.188 22.188 5.207 1 98.75 118 ASN B O 1
ATOM 2345 N N . TYR B 1 119 ? 3.037 22.344 4.547 1 98.44 119 TYR B N 1
ATOM 2346 C CA . TYR B 1 119 ? 3.34 22.734 3.174 1 98.44 119 TYR B CA 1
ATOM 2347 C C . TYR B 1 119 ? 4.207 21.672 2.49 1 98.44 119 TYR B C 1
ATOM 2349 O O . TYR B 1 119 ? 5.199 22.016 1.836 1 98.44 119 TYR B O 1
ATOM 2357 N N . VAL B 1 120 ? 3.898 20.484 2.744 1 98.81 120 VAL B N 1
ATOM 2358 C CA . VAL B 1 120 ? 4.59 19.391 2.076 1 98.81 120 VAL B CA 1
ATOM 2359 C C . VAL B 1 120 ? 3.754 18.891 0.897 1 98.81 120 VAL B C 1
ATOM 2361 O O . VAL B 1 120 ? 2.553 18.641 1.039 1 98.81 120 VAL B O 1
ATOM 2364 N N . ASP B 1 121 ? 4.336 18.797 -0.236 1 98.75 121 ASP B N 1
ATOM 2365 C CA . ASP B 1 121 ? 3.717 18.281 -1.455 1 98.75 121 ASP B CA 1
ATOM 2366 C C . ASP B 1 121 ? 4.234 16.891 -1.791 1 98.75 121 ASP B C 1
ATOM 2368 O O . ASP B 1 121 ? 5.391 16.719 -2.186 1 98.75 121 ASP B O 1
ATOM 2372 N N . ILE B 1 122 ? 3.373 15.891 -1.668 1 98.75 122 ILE B N 1
ATOM 2373 C CA . ILE B 1 122 ? 3.775 14.5 -1.836 1 98.75 122 ILE B CA 1
ATOM 2374 C C . ILE B 1 122 ? 3.295 13.984 -3.189 1 98.75 122 ILE B C 1
ATOM 2376 O O . ILE B 1 122 ? 2.09 13.938 -3.449 1 98.75 122 ILE B O 1
ATOM 2380 N N . GLY B 1 123 ? 4.211 13.555 -4.012 1 98.25 123 GLY B N 1
ATOM 2381 C CA . GLY B 1 123 ? 3.902 13.039 -5.336 1 98.25 123 GLY B CA 1
ATOM 2382 C 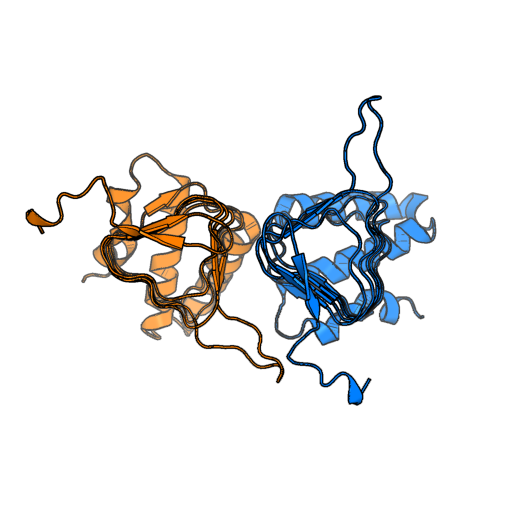C . GLY B 1 123 ? 3.205 11.688 -5.301 1 98.25 123 GLY B C 1
ATOM 2383 O O . GLY B 1 123 ? 2.807 11.219 -4.234 1 98.25 123 GLY B O 1
ATOM 2384 N N . SER B 1 124 ? 2.988 11.117 -6.574 1 98.44 124 SER B N 1
ATOM 2385 C CA . SER B 1 124 ? 2.348 9.812 -6.695 1 98.44 124 SER B CA 1
ATOM 2386 C C . SER B 1 124 ? 3.363 8.688 -6.547 1 98.44 124 SER B C 1
ATOM 2388 O O . SER B 1 124 ? 4.551 8.867 -6.828 1 98.44 124 SER B O 1
ATOM 2390 N N . ASN B 1 125 ? 2.807 7.523 -6.129 1 98.38 125 ASN B N 1
ATOM 2391 C CA . ASN B 1 125 ? 3.631 6.324 -6.039 1 98.38 125 ASN B CA 1
ATOM 2392 C C . ASN B 1 125 ? 4.801 6.516 -5.074 1 98.38 125 ASN B C 1
ATOM 2394 O O . ASN B 1 125 ? 5.891 5.996 -5.305 1 98.38 125 ASN B O 1
ATOM 2398 N N . VAL B 1 126 ? 4.598 7.293 -4.043 1 98.75 126 VAL B N 1
ATOM 2399 C CA . VAL B 1 126 ? 5.613 7.574 -3.031 1 98.75 126 VAL B CA 1
ATOM 2400 C C . VAL B 1 126 ? 5.426 6.637 -1.839 1 98.75 126 VAL B C 1
ATOM 2402 O O . VAL B 1 126 ? 4.301 6.254 -1.511 1 98.75 126 VAL B O 1
ATOM 2405 N N . CYS B 1 127 ? 6.516 6.254 -1.225 1 98.81 127 CYS B N 1
ATOM 2406 C CA . CYS B 1 127 ? 6.477 5.578 0.067 1 98.81 127 CYS B CA 1
ATOM 2407 C C . CYS B 1 127 ? 7.289 6.34 1.106 1 98.81 127 CYS B C 1
ATOM 2409 O O . CYS B 1 127 ? 8.445 6.691 0.863 1 98.81 127 CYS B O 1
ATOM 2411 N N . ILE B 1 128 ? 6.707 6.688 2.176 1 98.75 128 ILE B N 1
ATOM 2412 C CA . ILE B 1 128 ? 7.355 7.23 3.367 1 98.75 128 ILE B CA 1
ATOM 2413 C C . ILE B 1 128 ? 7.23 6.234 4.52 1 98.75 128 ILE B C 1
ATOM 2415 O O . ILE B 1 128 ? 6.141 6.039 5.062 1 98.75 128 ILE B O 1
ATOM 2419 N N . ILE B 1 129 ? 8.383 5.676 4.906 1 97.75 129 ILE B N 1
ATOM 2420 C CA . ILE B 1 129 ? 8.289 4.488 5.742 1 97.75 129 ILE B CA 1
ATOM 2421 C C . ILE B 1 129 ? 9.172 4.652 6.98 1 97.75 129 ILE B C 1
ATOM 2423 O O . ILE B 1 129 ? 10.367 4.93 6.863 1 97.75 129 ILE B O 1
ATOM 2427 N N . GLY B 1 130 ? 8.594 4.391 8.156 1 96.88 130 GLY B N 1
ATOM 2428 C CA . GLY B 1 130 ? 9.359 4.359 9.398 1 96.88 130 GLY B CA 1
ATOM 2429 C C . GLY B 1 130 ? 9.289 5.66 10.18 1 96.88 130 GLY B C 1
ATOM 2430 O O . GLY B 1 130 ? 8.453 6.52 9.883 1 96.88 130 GLY B O 1
ATOM 2431 N N . PRO B 1 131 ? 10.086 5.746 11.234 1 97.44 131 PRO B N 1
ATOM 2432 C CA . PRO B 1 131 ? 10.102 6.938 12.086 1 97.44 131 PRO B CA 1
ATOM 2433 C C . PRO B 1 131 ? 10.859 8.102 11.453 1 97.44 131 PRO B C 1
ATOM 2435 O O . PRO B 1 131 ? 11.844 8.586 12.023 1 97.44 131 PRO B O 1
ATOM 2438 N N . VAL B 1 132 ? 10.297 8.586 10.391 1 97.94 132 VAL B N 1
ATOM 2439 C CA . VAL B 1 132 ? 10.93 9.641 9.602 1 97.94 132 VAL B CA 1
ATOM 2440 C C . VAL B 1 132 ? 10.195 10.961 9.82 1 97.94 132 VAL B C 1
ATOM 2442 O O . VAL B 1 132 ? 8.961 10.984 9.914 1 97.94 132 VAL B O 1
ATOM 2445 N N . THR B 1 133 ? 10.969 12.008 9.875 1 98.81 133 THR B N 1
ATOM 2446 C CA . THR B 1 133 ? 10.414 13.352 9.953 1 98.81 133 THR B CA 1
ATOM 2447 C C . THR B 1 133 ? 10.625 14.102 8.641 1 98.81 133 THR B C 1
ATOM 2449 O O . THR B 1 133 ? 11.758 14.258 8.18 1 98.81 133 THR B O 1
ATOM 2452 N N . ILE B 1 134 ? 9.562 14.477 7.992 1 98.88 134 ILE B N 1
ATOM 2453 C CA . ILE B 1 134 ? 9.586 15.383 6.852 1 98.88 134 ILE B CA 1
ATOM 2454 C C . ILE B 1 134 ? 9.289 16.812 7.316 1 98.88 134 ILE B C 1
ATOM 2456 O O . ILE B 1 134 ? 8.188 17.094 7.785 1 98.88 134 ILE B O 1
ATOM 2460 N N . ASN B 1 135 ? 10.25 17.688 7.191 1 98.69 135 ASN B N 1
ATOM 2461 C CA . ASN B 1 135 ? 10.07 19.047 7.676 1 98.69 135 ASN B CA 1
ATOM 2462 C C . ASN B 1 135 ? 9.258 19.891 6.695 1 98.69 135 ASN B C 1
ATOM 2464 O O . ASN B 1 135 ? 8.727 19.359 5.715 1 98.69 135 ASN B O 1
ATOM 2468 N N . ASP B 1 136 ? 9.141 21.234 7.043 1 98.38 136 ASP B N 1
ATOM 2469 C CA . ASP B 1 136 ? 8.211 22.109 6.324 1 98.38 136 ASP B CA 1
ATOM 2470 C C . ASP B 1 136 ? 8.719 22.391 4.914 1 98.38 136 ASP B C 1
ATOM 2472 O O . ASP B 1 136 ? 9.93 22.406 4.672 1 98.38 136 ASP B O 1
ATOM 2476 N N . GLN B 1 137 ? 7.793 22.625 4.02 1 98.06 137 GLN B N 1
ATOM 2477 C CA . GLN B 1 137 ? 8.094 23.141 2.689 1 98.06 137 GLN B CA 1
ATOM 2478 C C . GLN B 1 137 ? 8.961 22.156 1.906 1 98.06 137 GLN B C 1
ATOM 2480 O O . GLN B 1 137 ? 9.984 22.547 1.33 1 98.06 137 GLN B O 1
ATOM 2485 N N . VAL B 1 138 ? 8.562 20.922 1.962 1 98.31 138 VAL B N 1
ATOM 2486 C CA . VAL B 1 138 ? 9.266 19.875 1.237 1 98.31 138 VAL B CA 1
ATOM 2487 C C . VAL B 1 138 ? 8.43 19.422 0.039 1 98.31 138 VAL B C 1
ATOM 2489 O O . VAL B 1 138 ? 7.207 19.312 0.133 1 98.31 138 VAL B O 1
ATOM 2492 N N . LEU B 1 139 ? 9.094 19.219 -1.085 1 98.56 139 LEU B N 1
ATOM 2493 C CA . LEU B 1 139 ? 8.508 18.578 -2.26 1 98.56 139 LEU B CA 1
ATOM 2494 C C . LEU B 1 139 ? 9.047 17.156 -2.428 1 98.56 139 LEU B C 1
ATOM 2496 O O . LEU B 1 139 ? 10.25 16.969 -2.555 1 98.56 139 LEU B O 1
ATOM 2500 N N . ILE B 1 140 ? 8.18 16.203 -2.4 1 98.69 140 ILE B N 1
ATOM 2501 C CA . ILE B 1 140 ? 8.578 14.82 -2.625 1 98.69 140 ILE B CA 1
ATOM 2502 C C . ILE B 1 140 ? 8.148 14.383 -4.023 1 98.69 140 ILE B C 1
ATOM 2504 O O . ILE B 1 140 ? 6.953 14.281 -4.305 1 98.69 140 ILE B O 1
ATOM 2508 N N . GLY B 1 141 ? 9.117 14.102 -4.828 1 98.38 141 GLY B N 1
ATOM 2509 C CA . GLY B 1 141 ? 8.844 13.711 -6.203 1 98.38 141 GLY B CA 1
ATOM 2510 C C . GLY B 1 141 ? 8.195 12.344 -6.32 1 98.38 141 GLY B C 1
ATOM 2511 O O . GLY B 1 141 ? 8.383 11.484 -5.461 1 98.38 141 GLY B O 1
ATOM 2512 N N . SER B 1 142 ? 7.5 12.172 -7.484 1 98.44 142 SER B N 1
ATOM 2513 C CA . SER B 1 142 ? 6.82 10.906 -7.734 1 98.44 142 SER B CA 1
ATOM 2514 C C . SER B 1 142 ? 7.797 9.734 -7.715 1 98.44 142 SER B C 1
ATOM 2516 O O . SER B 1 142 ? 8.906 9.836 -8.25 1 98.44 142 SER B O 1
ATOM 2518 N N . GLY B 1 143 ? 7.285 8.656 -7.055 1 98.38 143 GLY B N 1
ATOM 2519 C CA . GLY B 1 143 ? 8.062 7.426 -7.039 1 98.38 143 GLY B CA 1
ATOM 2520 C C . GLY B 1 143 ? 9.133 7.41 -5.961 1 98.38 143 GLY B C 1
ATOM 2521 O O . GLY B 1 143 ? 9.805 6.395 -5.758 1 98.38 143 GLY B O 1
ATOM 2522 N N . ALA B 1 144 ? 9.305 8.477 -5.262 1 98.75 144 ALA B N 1
ATOM 2523 C CA . ALA B 1 144 ? 10.359 8.547 -4.254 1 98.75 144 ALA B CA 1
ATOM 2524 C C . ALA B 1 144 ? 10.07 7.594 -3.096 1 98.75 144 ALA B C 1
ATOM 2526 O O . ALA B 1 144 ? 8.922 7.453 -2.67 1 98.75 144 ALA B O 1
ATOM 2527 N N . ILE B 1 145 ? 11.156 6.957 -2.574 1 98.81 145 ILE B N 1
ATOM 2528 C CA . ILE B 1 145 ? 11.102 6.137 -1.368 1 98.81 145 ILE B CA 1
ATOM 2529 C C . ILE B 1 145 ? 11.883 6.82 -0.248 1 98.81 145 ILE B C 1
ATOM 2531 O O . ILE B 1 145 ? 13.117 6.883 -0.291 1 98.81 145 ILE B O 1
ATOM 2535 N N . VAL B 1 146 ? 11.188 7.266 0.766 1 98.81 146 VAL B N 1
ATOM 2536 C CA . VAL B 1 146 ? 11.766 8.094 1.818 1 98.81 146 VAL B CA 1
ATOM 2537 C C . VAL B 1 146 ? 11.859 7.293 3.113 1 98.81 146 VAL B C 1
ATOM 2539 O O . VAL B 1 146 ? 10.844 6.918 3.697 1 98.81 146 VAL B O 1
ATOM 2542 N N . VAL B 1 147 ? 13.102 7.121 3.562 1 97.81 147 VAL B N 1
ATOM 2543 C CA . VAL B 1 147 ? 13.305 6.297 4.746 1 97.81 147 VAL B CA 1
ATOM 2544 C C . VAL B 1 147 ? 14.211 7.027 5.734 1 97.81 147 VAL B C 1
ATOM 2546 O O . VAL B 1 147 ? 14.672 6.441 6.719 1 97.81 147 VAL B O 1
ATOM 2549 N N . LYS B 1 148 ? 14.516 8.281 5.418 1 97.88 148 LYS B N 1
ATOM 2550 C CA . LYS B 1 148 ? 15.312 9.133 6.297 1 97.88 148 LYS B CA 1
ATOM 2551 C C . LYS B 1 148 ? 14.672 10.508 6.445 1 97.88 148 LYS B C 1
ATOM 2553 O O . LYS B 1 148 ? 13.875 10.922 5.605 1 97.88 148 LYS B O 1
ATOM 2558 N N . ASP B 1 149 ? 15.156 11.195 7.461 1 98.75 149 ASP B N 1
ATOM 2559 C CA . ASP B 1 149 ? 14.625 12.531 7.723 1 98.75 149 ASP B CA 1
ATOM 2560 C C . ASP B 1 149 ? 14.93 13.477 6.566 1 98.75 149 ASP B C 1
ATOM 2562 O O . ASP B 1 149 ? 15.969 13.359 5.914 1 98.75 149 ASP B O 1
ATOM 2566 N N . VAL B 1 150 ? 14.055 14.43 6.348 1 98.69 150 VAL B N 1
ATOM 2567 C CA . VAL B 1 150 ? 14.195 15.383 5.258 1 98.69 150 VAL B CA 1
ATOM 2568 C C . VAL B 1 150 ? 14.188 16.812 5.812 1 98.69 150 VAL B C 1
ATOM 2570 O O . VAL B 1 150 ? 13.227 17.234 6.461 1 98.69 150 VAL B O 1
ATOM 2573 N N . PRO B 1 151 ? 15.203 17.609 5.602 1 98.06 151 PRO B N 1
ATOM 2574 C CA . PRO B 1 151 ? 15.234 19 6.074 1 98.06 151 PRO B CA 1
ATOM 2575 C C . PRO B 1 151 ? 14.211 19.875 5.367 1 98.06 151 PRO B C 1
ATOM 2577 O O . PRO B 1 151 ? 13.695 19.516 4.309 1 98.06 151 PRO B O 1
ATOM 2580 N N . PRO B 1 152 ? 13.945 21 6.027 1 97.75 152 PRO B N 1
ATOM 2581 C CA . PRO B 1 152 ? 12.977 21.906 5.398 1 97.75 152 PRO B CA 1
ATOM 2582 C C . PRO B 1 152 ? 13.477 22.469 4.07 1 97.75 152 PRO B C 1
ATOM 2584 O O . PRO B 1 152 ? 14.688 22.469 3.809 1 97.75 152 PRO B O 1
ATOM 2587 N N . HIS B 1 153 ? 12.555 22.828 3.248 1 97.31 153 HIS B N 1
ATOM 2588 C CA . HIS B 1 153 ? 12.859 23.484 1.979 1 97.31 153 HIS B CA 1
ATOM 2589 C C . HIS B 1 153 ? 13.68 22.578 1.074 1 97.31 153 HIS B C 1
ATOM 2591 O O . HIS B 1 153 ? 14.672 23.016 0.485 1 97.31 153 HIS B O 1
ATOM 2597 N N . SER B 1 154 ? 13.273 21.312 1.029 1 97.62 154 SER B N 1
ATOM 2598 C CA . SER B 1 154 ? 13.969 20.297 0.233 1 97.62 154 SER B CA 1
ATOM 2599 C C . SER B 1 154 ? 13.062 19.734 -0.854 1 97.62 154 SER B C 1
ATOM 2601 O O . SER B 1 154 ? 11.836 19.828 -0.764 1 97.62 154 SER B O 1
ATOM 2603 N N . THR B 1 155 ? 13.719 19.266 -1.834 1 98.06 155 THR B N 1
ATOM 2604 C CA . THR B 1 155 ? 13.102 18.344 -2.787 1 98.06 155 THR B CA 1
ATOM 2605 C C . THR B 1 155 ? 13.703 16.953 -2.654 1 98.06 155 THR B C 1
ATOM 2607 O O . THR B 1 155 ? 14.93 16.797 -2.619 1 98.06 155 THR B O 1
ATOM 2610 N N . VAL B 1 156 ? 12.875 15.969 -2.543 1 98.44 156 VAL B N 1
ATOM 2611 C CA . VAL B 1 156 ? 13.328 14.586 -2.412 1 98.44 156 VAL B CA 1
ATOM 2612 C C . VAL B 1 156 ? 12.969 13.805 -3.672 1 98.44 156 VAL B C 1
ATOM 2614 O O . VAL B 1 156 ? 11.812 13.805 -4.105 1 98.44 156 VAL B O 1
ATOM 2617 N N . THR B 1 157 ? 13.891 13.133 -4.266 1 98.25 157 THR B N 1
ATOM 2618 C CA . THR B 1 157 ? 13.641 12.273 -5.418 1 98.25 157 THR B CA 1
ATOM 2619 C C . THR B 1 157 ? 14.484 11.008 -5.336 1 98.25 157 THR B C 1
ATOM 2621 O O . THR B 1 157 ? 15.523 10.984 -4.676 1 98.25 157 THR B O 1
ATOM 2624 N N . GLY B 1 158 ? 13.852 9.945 -5.957 1 97.81 158 GLY B N 1
ATOM 2625 C CA . GLY B 1 158 ? 14.656 8.742 -6.129 1 97.81 158 GLY B CA 1
ATOM 2626 C C . GLY B 1 158 ? 14.273 7.629 -5.172 1 97.81 158 GLY B C 1
ATOM 2627 O O . GLY B 1 158 ? 13.391 7.805 -4.328 1 97.81 158 GLY B O 1
ATOM 2628 N N . ASN B 1 159 ? 15.078 6.434 -5.285 1 98 159 ASN B N 1
ATOM 2629 C CA . ASN B 1 159 ? 14.93 5.199 -4.523 1 98 159 ASN B CA 1
ATOM 2630 C C . ASN B 1 159 ? 16.281 4.523 -4.281 1 98 159 ASN B C 1
ATOM 2632 O O . ASN B 1 159 ? 16.766 3.777 -5.133 1 98 159 ASN B O 1
ATOM 2636 N N . PRO B 1 160 ? 16.844 4.91 -3.174 1 96.69 160 PRO B N 1
ATOM 2637 C CA . PRO B 1 160 ? 16.281 5.652 -2.045 1 96.69 160 PRO B CA 1
ATOM 2638 C C . PRO B 1 160 ? 16.172 7.152 -2.318 1 96.69 160 PRO B C 1
ATOM 2640 O O . PRO B 1 160 ? 16.938 7.688 -3.133 1 96.69 160 PRO B O 1
ATOM 2643 N N . GLY B 1 161 ? 15.227 7.699 -1.663 1 97.75 161 GLY B N 1
ATOM 2644 C CA . GLY B 1 161 ? 15.039 9.133 -1.788 1 97.75 161 GLY B CA 1
ATOM 2645 C C . GLY B 1 161 ? 16.234 9.938 -1.312 1 97.75 161 GLY B C 1
ATOM 2646 O O . GLY B 1 161 ? 16.797 9.648 -0.257 1 97.75 161 GLY B O 1
ATOM 2647 N N . VAL B 1 162 ? 16.531 10.984 -2.068 1 98 162 VAL B N 1
ATOM 2648 C CA . VAL B 1 162 ? 17.609 11.898 -1.715 1 98 162 VAL B CA 1
ATOM 2649 C C . VAL B 1 162 ? 17.078 13.328 -1.648 1 98 162 VAL B C 1
ATOM 2651 O O . VAL B 1 162 ? 16.469 13.812 -2.598 1 98 162 VAL B O 1
ATOM 2654 N N . ALA B 1 163 ? 17.438 13.953 -0.518 1 97.88 163 ALA B N 1
ATOM 2655 C CA . ALA B 1 163 ? 17 15.328 -0.307 1 97.88 163 ALA B CA 1
ATOM 2656 C C . ALA B 1 163 ? 18.016 16.328 -0.855 1 97.88 163 ALA B C 1
ATOM 2658 O O . ALA B 1 163 ? 19.219 16.172 -0.644 1 97.88 163 ALA B O 1
ATOM 2659 N N . ARG B 1 164 ? 17.438 17.328 -1.6 1 97.38 164 ARG B N 1
ATOM 2660 C CA . ARG B 1 164 ? 18.203 18.469 -2.102 1 97.38 164 ARG B CA 1
ATOM 2661 C C . ARG B 1 164 ? 17.453 19.766 -1.85 1 97.38 164 ARG B C 1
ATOM 2663 O O . ARG B 1 164 ? 16.234 19.781 -1.759 1 97.38 164 ARG B O 1
ATOM 2670 N N . PRO B 1 165 ? 18.25 20.875 -1.721 1 94.75 165 PRO B N 1
ATOM 2671 C CA . PRO B 1 165 ? 17.547 22.156 -1.542 1 94.75 165 PRO B CA 1
ATOM 2672 C C . PRO B 1 165 ? 16.609 22.484 -2.705 1 94.75 165 PRO B C 1
ATOM 2674 O O . PRO B 1 165 ? 16.953 22.219 -3.863 1 94.75 165 PRO B O 1
ATOM 2677 N N . ARG B 1 166 ? 15.57 22.953 -2.309 1 92.75 166 ARG B N 1
ATOM 2678 C CA . ARG B 1 16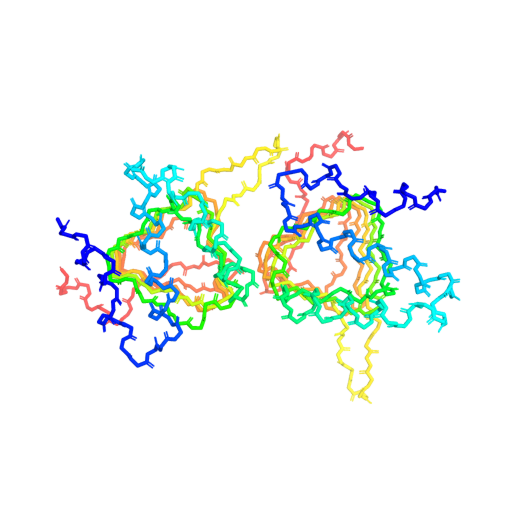6 ? 14.633 23.359 -3.344 1 92.75 166 ARG B CA 1
ATOM 2679 C C . ARG B 1 166 ? 15.211 24.484 -4.195 1 92.75 166 ARG B C 1
ATOM 2681 O O . ARG B 1 166 ? 15.859 25.406 -3.674 1 92.75 166 ARG B O 1
ATOM 2688 N N . LYS B 1 167 ? 15.039 24.344 -5.508 1 83.38 167 LYS B N 1
ATOM 2689 C CA . LYS B 1 167 ? 15.602 25.328 -6.426 1 83.38 167 LYS B CA 1
ATOM 2690 C C . LYS B 1 167 ? 14.586 26.406 -6.754 1 83.38 167 LYS B C 1
ATOM 2692 O O . LYS B 1 167 ? 14.945 27.469 -7.266 1 83.38 167 LYS B O 1
ATOM 2697 N N . ASP B 1 168 ? 13.281 26.094 -6.508 1 81.94 168 ASP B N 1
ATOM 2698 C CA . ASP B 1 168 ? 12.234 27.031 -6.91 1 81.94 168 ASP B CA 1
ATOM 2699 C C . ASP B 1 168 ? 11.984 28.062 -5.824 1 81.94 168 ASP B C 1
ATOM 2701 O O . ASP B 1 168 ? 11.195 29 -6.02 1 81.94 168 ASP B O 1
ATOM 2705 N N . ILE B 1 169 ? 12.539 27.859 -4.621 1 70.31 169 ILE B N 1
ATOM 2706 C CA . ILE B 1 169 ? 12.344 28.828 -3.541 1 70.31 169 ILE B CA 1
ATOM 2707 C C . ILE B 1 169 ? 13.664 29.547 -3.258 1 70.31 169 ILE B C 1
ATOM 2709 O O . ILE B 1 169 ? 14.734 28.938 -3.305 1 70.31 169 ILE B O 1
ATOM 2713 N N . ASN B 1 170 ? 13.75 30.766 -3.523 1 57.81 170 ASN B N 1
ATOM 2714 C CA . ASN B 1 170 ? 14.898 31.578 -3.121 1 57.81 170 ASN B CA 1
ATOM 2715 C C . ASN B 1 170 ? 15.078 31.578 -1.604 1 57.81 170 ASN B C 1
ATOM 2717 O O . ASN B 1 170 ? 14.234 32.125 -0.879 1 57.81 170 ASN B O 1
ATOM 2721 N N . PRO B 1 171 ? 16.016 30.688 -1.054 1 56.34 171 PRO B N 1
ATOM 2722 C CA . PRO B 1 171 ? 16.234 30.625 0.393 1 56.34 171 PRO B CA 1
ATOM 2723 C C . PRO B 1 171 ? 16.344 32 1.031 1 56.34 171 PRO B C 1
ATOM 2725 O O . PRO B 1 171 ? 16 32.188 2.203 1 56.34 171 PRO B O 1
ATOM 2728 N N . ASP B 1 172 ? 16.875 32.781 0.345 1 54.38 172 ASP B N 1
ATOM 2729 C CA . ASP B 1 172 ? 17.094 34.125 0.873 1 54.38 172 ASP B CA 1
ATOM 2730 C C . ASP B 1 172 ? 15.773 34.844 1.148 1 54.38 172 ASP B C 1
ATOM 2732 O O . ASP B 1 172 ? 15.734 35.812 1.914 1 54.38 172 ASP B O 1
ATOM 2736 N N . THR B 1 173 ? 14.844 34.375 0.536 1 49.72 173 THR B N 1
ATOM 2737 C CA . THR B 1 173 ? 13.586 35.094 0.743 1 49.72 173 THR B CA 1
ATOM 2738 C C . THR B 1 173 ? 12.773 34.438 1.856 1 49.72 173 THR B C 1
ATOM 2740 O O . THR B 1 173 ? 11.68 34.906 2.188 1 49.72 173 THR B O 1
ATOM 2743 N N . LEU B 1 174 ? 13.273 33.438 2.387 1 45.41 174 LEU B N 1
ATOM 2744 C CA . LEU B 1 174 ? 12.57 32.812 3.518 1 45.41 174 LEU B CA 1
ATOM 2745 C C . LEU B 1 174 ? 13.016 33.469 4.832 1 45.41 174 LEU B C 1
ATOM 2747 O O . LEU B 1 174 ? 14.195 33.75 5.004 1 45.41 174 LEU B O 1
#

Organism: NCBI:txid1302689

Sequence (348 aa):
MNFFEFIFQDWHVNKGNAKGRIILLFFRMANFCSTRKIYYYLGFIYLLFYKILVEWFFSTEIPWNVKIGKNLSLFHGQALVISNQVVIGHNCTLRQSTTIGNKQLANGGYSSSPVIGNYVDIGSNVCIIGPVTINDQVLIGSGAIVVKDVPPHSTVTGNPGVARPRKDINPDTLMNFFEFIFQDWHVNKGNAKGRIILLFFRMANFCSTRKIYYYLGFIYLLFYKILVEWFFSTEIPWNVKIGKNLSLFHGQALVISNQVVIGHNCTLRQSTTIGNKQLANGGYSSSPVIGNYVDIGSNVCIIGPVTINDQVLIGSGAIVVKDVPPHSTVTGNPGVARPRKDINPDTL